Protein AF-A0A1X1CR30-F1 (afdb_monomer)

Foldseek 3Di:
DFLVVVVVVLLLQQDPPPPDPPQQQQLAWFQAPVRDIAGRPRQCDPPFQKGHFGQKTKGFHAPPVCLLQTGKMKIWGFPRTKIWGWDPPVVPQAIEIAIDGARFKIKIWGFDSVDSTSYGDPVCRLAHAQQAKMKMKGRLQLLQQVCCCPVQVARGQRGWGACDDPNVLQADVSVRHRIYGLVRSQSRCSRRVPHPAHSSQVSQQVSLVVLVHGRGDDQVVSQVSCPPVRIHIDMDRGCNPDPPGDYPDPDPDPDDDDDDDDD

Solvent-accessible surface area (backbone atoms only — not comparable to full-atom values): 13609 Å² total; per-residue (Å²): 118,25,56,47,58,54,50,51,54,37,48,71,30,24,45,51,87,86,55,65,86,86,51,45,54,43,68,6,21,32,30,26,71,87,68,51,77,30,49,19,62,64,31,37,40,87,97,56,64,25,51,58,42,18,29,33,42,20,37,39,19,49,21,88,90,45,50,80,56,16,13,12,26,42,35,39,32,15,92,87,23,28,42,49,39,54,40,58,88,81,74,76,87,35,26,37,33,43,39,45,72,45,51,37,28,44,34,40,29,32,31,28,75,87,50,63,53,52,24,49,49,87,94,38,46,73,31,28,23,30,82,35,47,26,41,41,31,40,32,36,38,59,36,37,22,50,38,25,36,73,78,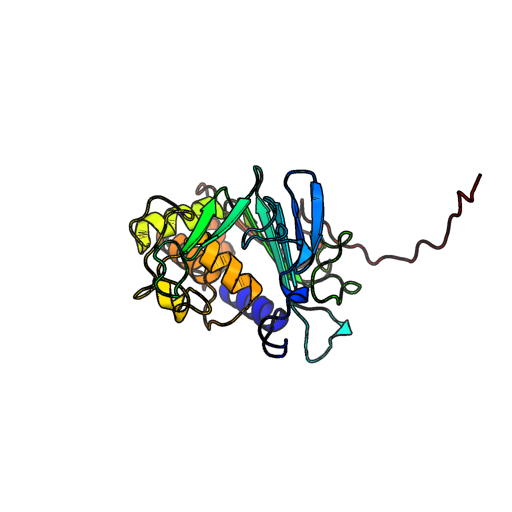67,72,32,87,26,24,44,36,78,37,66,51,43,76,73,55,32,67,32,26,55,72,33,90,51,33,55,28,33,7,58,53,43,25,29,54,50,20,75,58,58,65,72,56,99,54,50,32,54,54,54,32,53,26,56,39,28,46,78,45,79,36,43,40,75,39,42,58,72,54,43,52,60,44,31,61,91,66,69,38,45,77,47,79,31,79,26,30,66,74,41,84,98,49,54,48,54,66,84,77,70,81,83,75,82,83,89,87,83,81,88,133

Sequence (263 aa):
MSLQTDVTTWRNNFDQTNINTNNPAYLGSIKDTSGVYHTGAASYQAGTNSPYPFTIYAGQGVNHTTPAAGGGKYVLTSTNGFNWTTTDSNGNGKYEFNTSGALNTLTLGTTPATDHGAAPASSTLTSFLSSAPLIKVTGFNVAVDYVAQHEFGVANGNSAIAVTGTFASLLSNAALFDSSSLNAAIIYDLTFDSTSTQAFEYVLDKYLESKGSDITDTYAHIQTALAGSGVSINYYAQASSASGVTTAAVAQAETSHELLHAA

Structure (mmCIF, N/CA/C/O backbone):
data_AF-A0A1X1CR30-F1
#
_entry.id   AF-A0A1X1CR30-F1
#
loop_
_atom_site.group_PDB
_atom_site.id
_atom_site.type_symbol
_atom_site.label_atom_id
_atom_site.label_alt_id
_atom_site.label_comp_id
_atom_site.label_asym_id
_atom_site.label_entity_id
_atom_site.label_seq_id
_atom_site.pdbx_PDB_ins_code
_atom_site.Cartn_x
_atom_site.Cartn_y
_atom_site.Cartn_z
_atom_site.occupancy
_atom_site.B_iso_or_equiv
_atom_site.auth_seq_id
_atom_site.auth_comp_id
_atom_site.auth_asym_id
_atom_site.auth_atom_id
_atom_site.pdbx_PDB_model_num
ATOM 1 N N . MET A 1 1 ? 0.404 14.409 18.376 1.00 81.56 1 MET A N 1
ATOM 2 C CA . MET A 1 1 ? 0.812 13.897 17.054 1.00 81.56 1 MET A CA 1
ATOM 3 C C . MET A 1 1 ? -0.233 12.884 16.634 1.00 81.56 1 MET A C 1
ATOM 5 O O . MET A 1 1 ? -0.626 12.080 17.480 1.00 81.56 1 MET A O 1
ATOM 9 N N . SER A 1 2 ? -0.735 13.013 15.410 1.00 92.75 2 SER A N 1
ATOM 10 C CA . SER A 1 2 ? -1.771 12.155 14.831 1.00 92.75 2 SER A CA 1
ATOM 11 C C . SER A 1 2 ? -1.201 11.345 13.677 1.00 92.75 2 SER A C 1
ATOM 13 O O . SER A 1 2 ? -0.192 11.743 13.088 1.00 92.75 2 SER A O 1
ATOM 15 N N . LEU A 1 3 ? -1.879 10.255 13.322 1.00 93.31 3 LEU A N 1
ATOM 16 C CA . LEU A 1 3 ? -1.511 9.442 12.166 1.00 93.31 3 LEU A CA 1
ATOM 17 C C . LEU A 1 3 ? -1.488 10.278 10.876 1.00 93.31 3 LEU A C 1
ATOM 19 O O . LEU A 1 3 ? -0.536 10.189 10.105 1.00 93.31 3 LEU A O 1
ATOM 23 N N . GLN A 1 4 ? -2.471 11.160 10.683 1.00 94.62 4 GLN A N 1
ATOM 24 C CA . GLN A 1 4 ? -2.546 12.059 9.528 1.00 94.62 4 GLN A CA 1
ATOM 25 C C . GLN A 1 4 ? -1.311 12.962 9.392 1.00 94.62 4 GLN A C 1
ATOM 27 O O . GLN A 1 4 ? -0.821 13.183 8.282 1.00 94.62 4 GLN A O 1
ATOM 32 N N . THR A 1 5 ? -0.794 13.485 10.511 1.00 92.50 5 THR A N 1
ATOM 33 C CA . THR A 1 5 ? 0.383 14.371 10.499 1.00 92.50 5 THR A CA 1
ATOM 34 C C . THR A 1 5 ? 1.629 13.616 10.035 1.00 92.50 5 THR A C 1
ATOM 36 O O . THR A 1 5 ? 2.400 14.123 9.215 1.00 92.50 5 THR A O 1
ATOM 39 N N . ASP A 1 6 ? 1.815 12.390 10.525 1.00 92.56 6 ASP A N 1
ATOM 40 C CA . ASP A 1 6 ? 2.987 11.583 10.184 1.00 92.56 6 ASP A CA 1
ATOM 41 C C . ASP A 1 6 ? 2.904 11.031 8.762 1.00 92.56 6 ASP A C 1
ATOM 43 O O . ASP A 1 6 ? 3.904 11.040 8.046 1.00 92.56 6 ASP A O 1
ATOM 47 N N . VAL A 1 7 ? 1.711 10.633 8.311 1.00 92.44 7 VAL A N 1
ATOM 48 C CA . VAL A 1 7 ? 1.486 10.237 6.916 1.00 92.44 7 VAL A CA 1
ATOM 49 C C . VAL A 1 7 ? 1.721 11.410 5.966 1.00 92.44 7 VAL A C 1
ATOM 51 O O . VAL A 1 7 ? 2.413 11.248 4.966 1.00 92.44 7 VAL A O 1
ATOM 54 N N . THR A 1 8 ? 1.237 12.609 6.298 1.00 90.69 8 THR A N 1
ATOM 55 C CA . THR A 1 8 ? 1.502 13.812 5.491 1.00 90.69 8 THR A CA 1
ATOM 56 C C . THR A 1 8 ? 3.000 14.105 5.411 1.00 90.69 8 THR A C 1
ATOM 58 O O . THR A 1 8 ? 3.519 14.410 4.339 1.00 90.69 8 THR A O 1
ATOM 61 N N . THR A 1 9 ? 3.717 13.968 6.529 1.00 89.31 9 THR A N 1
ATOM 62 C CA . THR A 1 9 ? 5.177 14.133 6.560 1.00 89.31 9 THR A CA 1
ATOM 63 C C . THR A 1 9 ? 5.877 13.086 5.694 1.00 89.31 9 THR A C 1
ATOM 65 O O . THR A 1 9 ? 6.791 13.418 4.941 1.00 89.31 9 THR A O 1
ATOM 68 N N . TRP A 1 10 ? 5.447 11.826 5.774 1.00 91.12 10 TRP A N 1
ATOM 69 C CA . TRP A 1 10 ? 5.965 10.747 4.939 1.00 91.12 10 TRP A CA 1
ATOM 70 C C . TRP A 1 10 ? 5.718 11.006 3.446 1.00 91.12 10 TRP A C 1
ATOM 72 O O . TRP A 1 10 ? 6.668 10.937 2.668 1.00 91.12 10 TRP A O 1
ATOM 82 N N . ARG A 1 11 ? 4.490 11.374 3.061 1.00 88.06 11 ARG A N 1
ATOM 83 C CA . ARG A 1 11 ? 4.095 11.658 1.673 1.00 88.06 11 ARG A CA 1
ATOM 84 C C . ARG A 1 11 ? 4.931 12.785 1.075 1.00 88.06 11 ARG A C 1
ATOM 86 O O . ARG A 1 11 ? 5.520 12.616 0.016 1.00 88.06 11 ARG A O 1
ATOM 93 N N . ASN A 1 12 ? 5.108 13.881 1.814 1.00 85.19 12 ASN A N 1
ATOM 94 C CA . ASN A 1 12 ? 5.956 14.998 1.382 1.00 85.19 12 ASN A CA 1
ATOM 95 C C . ASN A 1 12 ? 7.422 14.589 1.143 1.00 85.19 12 ASN A C 1
ATOM 97 O O . ASN A 1 12 ? 8.110 15.221 0.350 1.00 85.19 12 ASN A O 1
ATOM 101 N N . ASN A 1 13 ? 7.914 13.552 1.829 1.00 85.31 13 ASN A N 1
ATOM 102 C CA . ASN A 1 13 ? 9.250 13.006 1.586 1.00 85.31 13 ASN A CA 1
ATOM 103 C C . ASN A 1 13 ? 9.272 11.975 0.445 1.00 85.31 13 ASN A C 1
ATOM 105 O O . ASN A 1 13 ? 10.345 11.704 -0.095 1.00 85.31 13 ASN A O 1
ATOM 109 N N . PHE A 1 14 ? 8.141 11.335 0.140 1.00 86.00 14 PHE A N 1
ATOM 110 C CA . PHE A 1 14 ? 8.007 10.349 -0.932 1.00 86.00 14 PHE A CA 1
ATOM 111 C C . PHE A 1 14 ? 7.871 10.993 -2.322 1.00 86.00 14 PHE A C 1
ATOM 113 O O . PHE A 1 14 ? 8.281 10.366 -3.291 1.00 86.00 14 PHE A O 1
ATOM 120 N N . ASP A 1 15 ? 7.333 12.214 -2.390 1.00 76.38 15 ASP A N 1
ATOM 121 C CA . ASP A 1 15 ? 7.124 13.057 -3.579 1.00 76.38 15 ASP A CA 1
ATOM 122 C C . ASP A 1 15 ? 7.804 12.571 -4.878 1.00 76.38 15 ASP A C 1
ATOM 124 O O . ASP A 1 15 ? 9.032 12.543 -4.999 1.00 76.38 15 ASP A O 1
ATOM 128 N N . GLN A 1 16 ? 6.972 12.217 -5.862 1.00 71.75 16 GLN A N 1
ATOM 129 C CA . GLN A 1 16 ? 7.388 11.749 -7.185 1.00 71.75 16 GLN A CA 1
ATOM 130 C C . GLN A 1 16 ? 7.123 12.752 -8.321 1.00 71.75 16 GLN A C 1
ATOM 132 O O . GLN A 1 16 ? 7.302 12.424 -9.496 1.00 71.75 16 GLN A O 1
ATOM 137 N N . THR A 1 17 ? 6.729 13.988 -8.005 1.00 68.56 17 THR A N 1
ATOM 138 C CA . THR A 1 17 ? 6.240 14.982 -8.980 1.00 68.56 17 THR A CA 1
ATOM 139 C C . THR A 1 17 ? 7.237 15.365 -10.078 1.00 68.56 17 THR A C 1
ATOM 141 O O . THR A 1 17 ? 6.812 15.793 -11.151 1.00 68.56 17 THR A O 1
ATOM 144 N N . ASN A 1 18 ? 8.548 15.187 -9.867 1.00 62.97 18 ASN A N 1
ATOM 145 C CA . ASN A 1 18 ? 9.582 15.491 -10.869 1.00 62.97 18 ASN A CA 1
ATOM 146 C C . ASN A 1 18 ? 10.193 14.246 -11.533 1.00 62.97 18 ASN A C 1
ATOM 148 O O . ASN A 1 18 ? 11.218 14.341 -12.217 1.00 62.97 18 ASN A O 1
ATOM 152 N N . ILE A 1 19 ? 9.592 13.072 -11.348 1.00 67.62 19 ILE A N 1
ATOM 153 C CA . ILE A 1 19 ? 9.963 11.870 -12.093 1.00 67.62 19 ILE A CA 1
ATOM 154 C C . ILE A 1 19 ? 9.244 11.917 -13.443 1.00 67.62 19 ILE A C 1
ATOM 156 O O . ILE A 1 19 ? 8.036 12.133 -13.509 1.00 67.62 19 ILE A O 1
ATOM 160 N N . ASN A 1 20 ? 9.991 11.730 -14.540 1.00 62.34 20 ASN A N 1
ATOM 161 C CA . ASN A 1 20 ? 9.393 11.663 -15.875 1.00 62.34 20 ASN A CA 1
ATOM 162 C C . ASN A 1 20 ? 8.243 10.644 -15.878 1.00 62.34 20 ASN A C 1
ATOM 164 O O . ASN A 1 20 ? 8.401 9.526 -15.378 1.00 62.34 20 ASN A O 1
ATOM 168 N N . THR A 1 21 ? 7.104 11.039 -16.443 1.00 56.59 21 THR A N 1
ATOM 169 C CA . THR A 1 21 ? 5.865 10.269 -16.406 1.00 56.59 21 THR A CA 1
ATOM 170 C C . THR A 1 21 ? 6.126 8.857 -16.933 1.00 56.59 21 THR A C 1
ATOM 172 O O . THR A 1 21 ? 6.636 8.684 -18.040 1.00 56.59 21 THR A O 1
ATOM 175 N N . ASN A 1 22 ? 5.781 7.843 -16.135 1.00 62.09 22 ASN A N 1
ATOM 176 C CA . ASN A 1 22 ? 5.942 6.420 -16.459 1.00 62.09 22 ASN A CA 1
ATOM 177 C C . ASN A 1 22 ? 7.391 5.904 -16.543 1.00 62.09 22 ASN A C 1
ATOM 179 O O . ASN A 1 22 ? 7.648 4.952 -17.280 1.00 62.09 22 ASN A O 1
ATOM 183 N N . ASN A 1 23 ? 8.352 6.478 -15.808 1.00 76.44 23 ASN A N 1
ATOM 184 C CA . ASN A 1 23 ? 9.693 5.892 -15.750 1.00 76.44 23 ASN A CA 1
ATOM 185 C C . ASN A 1 23 ? 9.666 4.531 -15.016 1.00 76.44 23 ASN A C 1
ATOM 187 O O . ASN A 1 23 ? 9.478 4.494 -13.797 1.00 76.44 23 ASN A O 1
ATOM 191 N N . PRO A 1 24 ? 9.922 3.406 -15.713 1.00 79.44 24 PRO A N 1
ATOM 192 C CA . PRO A 1 24 ? 9.796 2.081 -15.120 1.00 79.44 24 PRO A CA 1
ATOM 193 C C . PRO A 1 24 ? 10.817 1.798 -14.012 1.00 79.44 24 PRO A C 1
ATOM 195 O O . PRO A 1 24 ? 10.637 0.846 -13.259 1.00 79.44 24 PRO A O 1
ATOM 198 N N . ALA A 1 25 ? 11.885 2.594 -13.887 1.00 84.19 25 ALA A N 1
ATOM 199 C CA . ALA A 1 25 ? 12.849 2.462 -12.796 1.00 84.19 25 ALA A CA 1
ATOM 200 C C . ALA A 1 25 ? 12.240 2.769 -11.413 1.00 84.19 25 ALA A C 1
ATOM 202 O O . ALA A 1 25 ? 12.777 2.310 -10.411 1.00 84.19 25 ALA A O 1
ATOM 203 N N . TYR A 1 26 ? 11.124 3.505 -11.369 1.00 84.38 26 TYR A N 1
ATOM 204 C CA . TYR A 1 26 ? 10.446 3.941 -10.141 1.00 84.38 26 TYR A CA 1
ATOM 205 C C . TYR A 1 26 ? 9.250 3.064 -9.755 1.00 84.38 26 TYR A C 1
ATOM 207 O O . TYR A 1 26 ? 8.578 3.326 -8.765 1.00 84.38 26 TYR A O 1
ATOM 215 N N . LEU A 1 27 ? 9.021 1.957 -10.472 1.00 83.81 27 LEU A N 1
ATOM 216 C CA . LEU A 1 27 ? 7.993 0.967 -10.123 1.00 83.81 27 LEU A CA 1
ATOM 217 C C . LEU A 1 27 ? 8.281 0.230 -8.805 1.00 83.81 27 LEU A C 1
ATOM 219 O O . LEU A 1 27 ? 7.517 -0.653 -8.435 1.00 83.81 27 LEU A O 1
ATOM 223 N N . GLY A 1 28 ? 9.375 0.541 -8.108 1.00 91.31 28 GLY A N 1
ATOM 224 C CA . GLY A 1 28 ? 9.787 -0.132 -6.883 1.00 91.31 28 GLY A CA 1
ATOM 225 C C . GLY A 1 28 ? 10.475 -1.476 -7.129 1.00 91.31 28 GLY A C 1
ATOM 226 O O . GLY A 1 28 ? 10.889 -1.812 -8.242 1.00 91.31 28 GLY A O 1
ATOM 227 N N . SER A 1 29 ? 10.615 -2.244 -6.056 1.00 95.62 29 SER A N 1
ATOM 228 C CA . SER A 1 29 ? 11.298 -3.533 -6.026 1.00 95.62 29 SER A CA 1
ATOM 229 C C . SER A 1 29 ? 10.452 -4.571 -5.305 1.00 95.62 29 SER A C 1
ATOM 231 O O . SER A 1 29 ? 9.841 -4.278 -4.274 1.00 95.62 29 SER A O 1
ATOM 233 N N . ILE A 1 30 ? 10.451 -5.800 -5.813 1.00 95.94 30 ILE A N 1
ATOM 234 C CA . ILE A 1 30 ? 9.762 -6.933 -5.195 1.00 95.94 30 ILE A CA 1
ATOM 235 C C . ILE A 1 30 ? 10.750 -8.014 -4.764 1.00 95.94 30 ILE A C 1
ATOM 237 O O . ILE A 1 30 ? 11.784 -8.234 -5.395 1.00 95.94 30 ILE A O 1
ATOM 241 N N . LYS A 1 31 ? 10.388 -8.736 -3.704 1.00 97.38 31 LYS A N 1
ATOM 242 C CA . LYS A 1 31 ? 10.878 -10.093 -3.462 1.00 97.38 31 LYS A CA 1
ATOM 243 C C . LYS A 1 31 ? 9.747 -11.050 -3.794 1.00 97.38 31 LYS A C 1
ATOM 245 O O . LYS A 1 31 ? 8.711 -11.038 -3.119 1.00 97.38 31 LYS A O 1
ATOM 250 N N . ASP A 1 32 ? 9.933 -11.838 -4.842 1.00 96.75 32 ASP A N 1
ATOM 251 C CA . ASP A 1 32 ? 8.900 -12.746 -5.317 1.00 96.75 32 ASP A CA 1
ATOM 252 C C . ASP A 1 32 ? 8.644 -13.903 -4.327 1.00 96.75 32 ASP A C 1
ATOM 254 O O . ASP A 1 32 ? 9.339 -14.068 -3.317 1.00 96.75 32 ASP A O 1
ATOM 258 N N . THR A 1 33 ? 7.615 -14.709 -4.583 1.00 94.12 33 THR A N 1
ATOM 259 C CA . THR A 1 33 ? 7.272 -15.878 -3.752 1.00 94.12 33 THR A CA 1
ATOM 260 C C . THR A 1 33 ? 8.333 -16.980 -3.763 1.00 94.12 33 THR A C 1
ATOM 262 O O . THR A 1 33 ? 8.324 -17.836 -2.882 1.00 94.12 33 THR A O 1
ATOM 265 N N . SER A 1 34 ? 9.258 -16.961 -4.724 1.00 94.19 34 SER A N 1
ATOM 266 C CA . SER A 1 34 ? 10.420 -17.855 -4.795 1.00 94.19 34 SER A CA 1
ATOM 267 C C . SER A 1 34 ? 11.659 -17.269 -4.106 1.00 94.19 34 SER A C 1
ATOM 269 O O . SER A 1 34 ? 12.691 -17.933 -4.020 1.00 94.19 34 SER A O 1
ATOM 271 N N . GLY A 1 35 ? 11.563 -16.048 -3.574 1.00 92.88 35 GLY A N 1
ATOM 272 C CA . GLY A 1 35 ? 12.639 -15.349 -2.885 1.00 92.88 35 GLY A CA 1
ATOM 273 C C . GLY A 1 35 ? 13.585 -14.574 -3.802 1.00 92.88 35 GLY A C 1
ATOM 274 O O . GLY A 1 35 ? 14.574 -14.036 -3.297 1.00 92.88 35 GLY A O 1
ATOM 275 N N . VAL A 1 36 ? 13.295 -14.490 -5.103 1.00 96.50 36 VAL A N 1
ATOM 276 C CA . VAL A 1 36 ? 14.093 -13.745 -6.082 1.00 96.50 36 VAL A CA 1
ATOM 277 C C . VAL A 1 36 ? 13.750 -12.260 -5.999 1.00 96.50 36 VAL A C 1
ATOM 279 O O . VAL A 1 36 ? 12.593 -11.868 -5.853 1.00 96.50 36 VAL A O 1
ATOM 282 N N . TYR A 1 37 ? 14.784 -11.428 -6.058 1.00 97.19 37 TYR A N 1
ATOM 283 C CA . TYR A 1 37 ? 14.652 -9.978 -6.073 1.00 97.19 37 TYR A CA 1
ATOM 284 C C . TYR A 1 37 ? 14.490 -9.469 -7.508 1.00 97.19 37 TYR A C 1
ATOM 286 O O . TYR A 1 37 ? 15.290 -9.814 -8.380 1.00 97.19 37 TYR A O 1
ATOM 294 N N . HIS A 1 38 ? 13.511 -8.590 -7.719 1.00 95.62 38 HIS A N 1
ATOM 295 C CA . HIS A 1 38 ? 13.287 -7.881 -8.978 1.00 95.62 38 HIS A CA 1
ATOM 296 C C . HIS A 1 38 ? 13.117 -6.385 -8.710 1.00 95.62 38 HIS A C 1
ATOM 298 O O . HIS A 1 38 ? 12.677 -5.988 -7.631 1.00 95.62 38 HIS A O 1
ATOM 304 N N . THR A 1 39 ? 13.471 -5.544 -9.679 1.00 94.06 39 THR A N 1
ATOM 305 C CA . THR A 1 39 ? 13.420 -4.086 -9.524 1.00 94.06 39 THR A CA 1
ATOM 306 C C . THR A 1 39 ? 13.007 -3.389 -10.812 1.00 94.06 39 THR A C 1
ATOM 308 O O . THR A 1 39 ? 13.346 -3.835 -11.913 1.00 94.06 39 THR A O 1
ATOM 311 N N . GLY A 1 40 ? 12.258 -2.298 -10.679 1.00 88.44 40 GLY A N 1
ATOM 312 C CA . GLY A 1 40 ? 11.724 -1.529 -11.795 1.00 88.44 40 GLY A CA 1
ATOM 313 C C . GLY A 1 40 ? 10.903 -2.391 -12.760 1.00 88.44 40 GLY A C 1
ATOM 314 O O . GLY A 1 40 ? 10.109 -3.233 -12.339 1.00 88.44 40 GLY A O 1
ATOM 315 N N . ALA A 1 41 ? 11.134 -2.228 -14.067 1.00 87.44 41 ALA A N 1
ATOM 316 C CA . ALA A 1 41 ? 10.482 -3.035 -15.108 1.00 87.44 41 ALA A CA 1
ATOM 317 C C . ALA A 1 41 ? 10.687 -4.548 -14.940 1.00 87.44 41 ALA A C 1
ATOM 319 O O . ALA A 1 41 ? 9.818 -5.316 -15.341 1.00 87.44 41 ALA A O 1
ATOM 320 N N . ALA A 1 42 ? 11.804 -4.991 -14.349 1.00 89.88 42 ALA A N 1
ATOM 321 C CA . ALA A 1 42 ? 12.076 -6.419 -14.177 1.00 89.88 42 ALA A CA 1
ATOM 322 C C . ALA A 1 42 ? 11.125 -7.086 -13.171 1.00 89.88 42 ALA A C 1
ATOM 324 O O . ALA A 1 42 ? 11.016 -8.307 -13.157 1.00 89.88 42 ALA A O 1
ATOM 325 N N . SER A 1 43 ? 10.403 -6.299 -12.365 1.00 88.88 43 SER A N 1
ATOM 326 C CA . SER A 1 43 ? 9.335 -6.801 -11.497 1.00 88.88 43 SER A CA 1
ATOM 327 C C . SER A 1 43 ? 8.158 -7.386 -12.285 1.00 88.88 43 SER A C 1
ATOM 329 O O . SER A 1 43 ? 7.390 -8.155 -11.713 1.00 88.88 43 SER A O 1
ATOM 331 N N . TYR A 1 44 ? 8.021 -7.050 -13.574 1.00 89.00 44 TYR A N 1
ATOM 332 C CA . TYR A 1 44 ? 6.986 -7.553 -14.478 1.00 89.00 44 TYR A CA 1
ATOM 333 C C . TYR A 1 44 ? 7.453 -8.773 -15.272 1.00 89.00 44 TYR A C 1
ATOM 335 O O . TYR A 1 44 ? 8.590 -8.843 -15.743 1.00 89.00 44 TYR A O 1
ATOM 343 N N . GLN A 1 45 ? 6.554 -9.742 -15.446 1.00 87.12 45 GLN A N 1
ATOM 344 C CA . GLN A 1 45 ? 6.824 -10.922 -16.258 1.00 87.12 45 GLN A CA 1
ATOM 345 C C . GLN A 1 45 ? 6.851 -10.525 -17.735 1.00 87.12 45 GLN A C 1
ATOM 347 O O . GLN A 1 45 ? 5.945 -9.847 -18.229 1.00 87.12 45 GLN A O 1
ATOM 352 N N . ALA A 1 46 ? 7.889 -10.965 -18.447 1.00 84.38 46 ALA A N 1
ATOM 353 C CA . ALA A 1 46 ? 8.109 -10.598 -19.840 1.00 84.38 46 ALA A CA 1
ATOM 354 C C . ALA A 1 46 ? 6.888 -10.924 -20.719 1.00 84.38 46 ALA A C 1
ATOM 356 O O . ALA A 1 46 ? 6.379 -12.043 -20.705 1.00 84.38 46 ALA A O 1
ATOM 357 N N . GLY A 1 47 ? 6.442 -9.940 -21.506 1.00 77.81 47 GLY A N 1
ATOM 358 C CA . GLY A 1 47 ? 5.288 -10.082 -22.401 1.00 77.81 47 GLY A CA 1
ATOM 359 C C . GLY A 1 47 ? 3.923 -10.007 -21.710 1.00 77.81 47 GLY A C 1
ATOM 360 O O . GLY A 1 47 ? 2.916 -10.293 -22.351 1.00 77.81 47 GLY A O 1
ATOM 361 N N . THR A 1 48 ? 3.873 -9.625 -20.431 1.00 81.81 48 THR A N 1
ATOM 362 C CA . THR A 1 48 ? 2.629 -9.488 -19.662 1.00 81.81 48 THR A CA 1
ATOM 363 C C . THR A 1 48 ? 2.547 -8.128 -18.964 1.00 81.81 48 THR A C 1
ATOM 365 O O . THR A 1 48 ? 3.552 -7.435 -18.814 1.00 81.81 48 THR A O 1
ATOM 368 N N . ASN A 1 49 ? 1.355 -7.794 -18.465 1.00 76.69 49 ASN A N 1
ATOM 369 C CA . ASN A 1 49 ? 1.119 -6.663 -17.561 1.00 76.69 49 ASN A CA 1
ATOM 370 C C . ASN A 1 49 ? 0.972 -7.123 -16.097 1.00 76.69 49 ASN A C 1
ATOM 372 O O . ASN A 1 49 ? 0.269 -6.492 -15.305 1.00 76.69 49 ASN A O 1
ATOM 376 N N . SER A 1 50 ? 1.601 -8.246 -15.746 1.00 82.12 50 SER A N 1
ATOM 377 C CA . SER A 1 50 ? 1.536 -8.839 -14.411 1.00 82.12 50 SER A CA 1
ATOM 378 C C . SER A 1 50 ? 2.928 -8.852 -13.776 1.00 82.12 50 SER A C 1
ATOM 380 O O . SER A 1 50 ? 3.889 -9.281 -14.424 1.00 82.12 50 SER A O 1
ATOM 382 N N . PRO A 1 51 ? 3.078 -8.412 -12.517 1.00 87.50 51 PRO A N 1
ATOM 383 C CA . PRO A 1 51 ? 4.304 -8.623 -11.775 1.00 87.50 51 PRO A CA 1
ATOM 384 C C . PRO A 1 51 ? 4.526 -10.109 -11.482 1.00 87.50 51 PRO A C 1
ATOM 386 O O . PRO A 1 51 ? 3.622 -10.943 -11.590 1.00 87.50 51 PRO A O 1
ATOM 389 N N . TYR A 1 52 ? 5.736 -10.462 -11.058 1.00 92.69 52 TYR A N 1
ATOM 390 C CA . TYR A 1 52 ? 5.909 -11.710 -10.322 1.00 92.69 52 TYR A CA 1
ATOM 391 C C . TYR A 1 52 ? 5.109 -11.642 -9.008 1.00 92.69 52 TYR A C 1
ATOM 393 O O . TYR A 1 52 ? 5.159 -10.613 -8.326 1.00 92.69 52 TYR A O 1
ATOM 401 N N . PRO A 1 53 ? 4.393 -12.716 -8.615 1.00 96.12 53 PRO A N 1
ATOM 402 C CA . PRO A 1 53 ? 3.775 -12.790 -7.297 1.00 96.12 53 PRO A CA 1
ATOM 403 C C . PRO A 1 53 ? 4.817 -12.538 -6.210 1.00 96.12 53 PRO A C 1
ATOM 405 O O . PRO A 1 53 ? 5.904 -13.113 -6.256 1.00 96.12 53 PRO A O 1
ATOM 408 N N . PHE A 1 54 ? 4.504 -11.706 -5.222 1.00 95.88 54 PHE A N 1
ATOM 409 C CA . PHE A 1 54 ? 5.494 -11.211 -4.269 1.00 95.88 54 PHE A CA 1
ATOM 410 C C . PHE A 1 54 ? 5.100 -11.397 -2.814 1.00 95.88 54 PHE A C 1
ATOM 412 O O . PHE A 1 54 ? 3.935 -11.319 -2.436 1.00 95.88 54 PHE A O 1
ATOM 419 N N . THR A 1 55 ? 6.115 -11.603 -1.980 1.00 96.44 55 THR A N 1
ATOM 420 C CA . THR A 1 55 ? 5.990 -11.570 -0.517 1.00 96.44 55 THR A CA 1
ATOM 421 C C . THR A 1 55 ? 6.347 -10.200 0.044 1.00 96.44 55 THR A C 1
ATOM 423 O O . THR A 1 55 ? 5.861 -9.826 1.109 1.00 96.44 55 THR A O 1
ATOM 426 N N . ILE A 1 56 ? 7.162 -9.424 -0.676 1.00 97.06 56 ILE A N 1
ATOM 427 C CA . ILE A 1 56 ? 7.527 -8.050 -0.325 1.00 97.06 56 ILE A CA 1
ATOM 428 C C . ILE A 1 56 ? 7.426 -7.189 -1.577 1.00 97.06 56 ILE A C 1
ATOM 430 O O . ILE A 1 56 ? 7.971 -7.567 -2.611 1.00 97.06 56 ILE A O 1
ATOM 434 N N . TYR A 1 57 ? 6.796 -6.025 -1.456 1.00 97.00 57 TYR A N 1
ATOM 435 C CA . TYR A 1 57 ? 6.860 -4.960 -2.448 1.00 97.00 57 TYR A CA 1
ATOM 436 C C . TYR A 1 57 ? 7.230 -3.652 -1.759 1.00 97.00 57 TYR A C 1
ATOM 438 O O . TYR A 1 57 ? 6.611 -3.279 -0.765 1.00 97.00 57 TYR A O 1
ATOM 446 N N . ALA A 1 58 ? 8.263 -2.977 -2.245 1.00 95.88 58 ALA A N 1
ATOM 447 C CA . ALA A 1 58 ? 8.750 -1.746 -1.651 1.00 95.88 58 ALA A CA 1
ATOM 448 C C . ALA A 1 58 ? 9.012 -0.696 -2.725 1.00 95.88 58 ALA A C 1
ATOM 450 O O . ALA A 1 58 ? 9.611 -0.988 -3.759 1.00 95.88 58 ALA A O 1
ATOM 451 N N . GLY A 1 59 ? 8.623 0.537 -2.438 1.00 93.06 59 GLY A N 1
ATOM 452 C CA . GLY A 1 59 ? 8.941 1.701 -3.250 1.00 93.06 59 GLY A CA 1
ATOM 453 C C . GLY A 1 59 ? 9.579 2.779 -2.393 1.00 93.06 59 GLY A C 1
ATOM 454 O O . GLY A 1 59 ? 9.429 2.797 -1.167 1.00 93.06 59 GLY A O 1
ATOM 455 N N . GLN A 1 60 ? 10.311 3.674 -3.042 1.00 90.44 60 GLN A N 1
ATOM 456 C CA . GLN A 1 60 ? 10.904 4.828 -2.388 1.00 90.44 60 GLN A CA 1
ATOM 457 C C . GLN A 1 60 ? 10.833 6.052 -3.288 1.00 90.44 60 GLN A C 1
ATOM 459 O O . GLN A 1 60 ? 10.945 5.946 -4.506 1.00 90.44 60 GLN A O 1
ATOM 464 N N . GLY A 1 61 ? 10.641 7.196 -2.650 1.00 83.69 61 GLY A N 1
ATOM 465 C CA . GLY A 1 61 ? 10.662 8.501 -3.275 1.00 83.69 61 GLY A CA 1
ATOM 466 C C . GLY A 1 61 ? 12.067 9.057 -3.427 1.00 83.69 61 GLY A C 1
ATOM 467 O O . GLY A 1 61 ? 13.040 8.518 -2.888 1.00 83.69 61 GLY A O 1
ATOM 468 N N . VAL A 1 62 ? 12.157 10.204 -4.094 1.00 73.69 62 VAL A N 1
ATOM 469 C CA . VAL A 1 62 ? 13.394 10.982 -4.189 1.00 73.69 62 VAL A CA 1
ATOM 470 C C . VAL A 1 62 ? 13.145 12.346 -3.574 1.00 73.69 62 VAL A C 1
ATOM 472 O O . VAL A 1 62 ? 12.312 13.104 -4.052 1.00 73.69 62 VAL A O 1
ATOM 475 N N . ASN A 1 63 ? 13.915 12.713 -2.550 1.00 69.38 63 ASN A N 1
ATOM 476 C CA . ASN A 1 63 ? 13.904 14.093 -2.088 1.00 69.38 63 ASN A CA 1
ATOM 477 C C . ASN A 1 63 ? 14.519 14.988 -3.172 1.00 69.38 63 ASN A C 1
ATOM 479 O O . ASN A 1 63 ? 15.736 15.043 -3.340 1.00 69.38 63 ASN A O 1
ATOM 483 N N . HIS A 1 64 ? 13.676 15.709 -3.906 1.00 63.66 64 HIS A N 1
ATOM 484 C CA . HIS A 1 64 ? 14.107 16.566 -5.009 1.00 63.66 64 HIS A CA 1
ATOM 485 C C . HIS A 1 64 ? 14.930 17.789 -4.564 1.00 63.66 64 HIS A C 1
ATOM 487 O O . HIS A 1 64 ? 15.627 18.383 -5.384 1.00 63.66 64 HIS A O 1
ATOM 493 N N . THR A 1 65 ? 14.900 18.145 -3.275 1.00 66.44 65 THR A N 1
ATOM 494 C CA . THR A 1 65 ? 15.726 19.226 -2.705 1.00 66.44 65 THR A CA 1
ATOM 495 C C . THR A 1 65 ? 17.114 18.719 -2.312 1.00 66.44 65 THR A C 1
ATOM 497 O O . THR A 1 65 ? 18.114 19.402 -2.525 1.00 66.44 65 THR A O 1
ATOM 500 N N . THR A 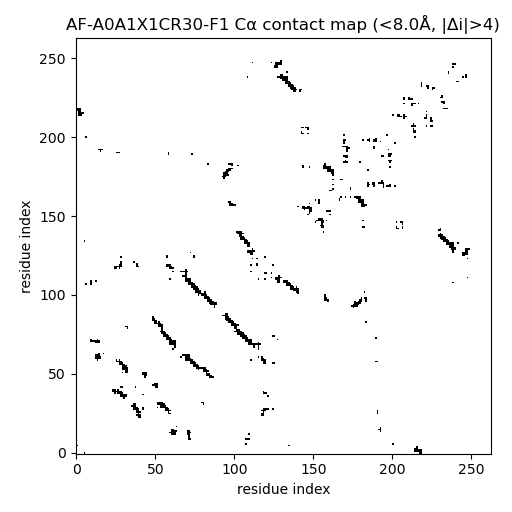1 66 ? 17.184 17.493 -1.787 1.00 67.38 66 THR A N 1
ATOM 501 C CA . THR A 1 66 ? 18.427 16.847 -1.359 1.00 67.38 66 THR A CA 1
ATOM 502 C C . THR A 1 66 ? 18.431 15.382 -1.807 1.00 67.38 66 THR A C 1
ATOM 504 O O . THR A 1 66 ? 18.210 14.499 -0.980 1.00 67.38 66 THR A O 1
ATOM 507 N N . PRO A 1 67 ? 18.708 15.074 -3.090 1.00 67.19 67 PRO A N 1
ATOM 508 C CA . PRO A 1 67 ? 18.610 13.700 -3.605 1.00 67.19 67 PRO A CA 1
ATOM 509 C C . PRO A 1 67 ? 19.470 12.686 -2.835 1.00 67.19 67 PRO A C 1
ATOM 511 O O . PRO A 1 67 ? 19.075 11.539 -2.645 1.00 67.19 67 PRO A O 1
ATOM 514 N N . ALA A 1 68 ? 20.612 13.137 -2.305 1.00 64.75 68 ALA A N 1
ATOM 515 C CA . ALA A 1 68 ? 21.507 12.352 -1.452 1.00 64.75 68 ALA A CA 1
ATOM 516 C C . ALA A 1 68 ? 20.967 12.077 -0.031 1.00 64.75 68 ALA A C 1
ATOM 518 O O . ALA A 1 68 ? 21.638 11.428 0.761 1.00 64.75 68 ALA A O 1
ATOM 519 N N . ALA A 1 69 ? 19.787 12.580 0.337 1.00 66.19 69 ALA A N 1
ATOM 520 C CA . ALA A 1 69 ? 19.129 12.257 1.604 1.00 66.19 69 ALA A CA 1
ATOM 521 C C . ALA A 1 69 ? 18.148 11.074 1.477 1.00 66.19 69 ALA A C 1
ATOM 523 O O . ALA A 1 69 ? 17.606 10.630 2.488 1.00 66.19 69 ALA A O 1
ATOM 524 N N . GLY A 1 70 ? 17.925 10.558 0.258 1.00 74.50 70 GLY A N 1
ATOM 525 C CA . GLY A 1 70 ? 16.844 9.609 -0.020 1.00 74.50 70 GLY A CA 1
ATOM 526 C C . GLY A 1 70 ? 15.462 10.254 0.144 1.00 74.50 70 GLY A C 1
ATOM 527 O O . GLY A 1 70 ? 15.352 11.467 0.302 1.00 74.50 70 GLY A O 1
ATOM 528 N N . GLY A 1 71 ? 14.401 9.452 0.086 1.00 88.00 71 GLY A N 1
ATOM 529 C CA . GLY A 1 71 ? 13.024 9.919 0.268 1.00 88.00 71 GLY A CA 1
ATOM 530 C C . GLY A 1 71 ? 12.218 9.058 1.234 1.00 88.00 71 GLY A C 1
ATOM 531 O O . GLY A 1 71 ? 12.740 8.153 1.903 1.00 88.00 71 GLY A O 1
ATOM 532 N N . GLY A 1 72 ? 10.919 9.338 1.286 1.00 91.38 72 GLY A N 1
ATOM 533 C CA . GLY A 1 72 ? 9.929 8.471 1.905 1.00 91.38 72 GLY A CA 1
ATOM 534 C C . GLY A 1 72 ? 10.005 7.075 1.295 1.00 91.38 72 GLY A C 1
ATOM 535 O O . GLY A 1 72 ? 10.407 6.894 0.148 1.00 91.38 72 GLY A O 1
ATOM 536 N N . LYS A 1 73 ? 9.661 6.069 2.082 1.00 93.81 73 LYS A N 1
ATOM 537 C CA . LYS A 1 73 ? 9.702 4.664 1.697 1.00 93.81 73 LYS A CA 1
ATOM 538 C C . LYS A 1 73 ? 8.467 3.956 2.199 1.00 93.81 73 LYS A C 1
ATOM 540 O O . LYS A 1 73 ? 8.066 4.189 3.341 1.00 93.81 73 LYS A O 1
ATOM 545 N N . TYR A 1 74 ? 7.923 3.058 1.391 1.00 95.44 74 TYR A N 1
ATOM 546 C CA . TYR A 1 74 ? 6.926 2.100 1.843 1.00 95.44 74 TYR A CA 1
ATOM 547 C C . TYR A 1 74 ? 7.419 0.665 1.652 1.00 95.44 74 TYR A C 1
ATOM 549 O O . TYR A 1 74 ? 8.220 0.371 0.764 1.00 95.44 74 TYR A O 1
ATOM 557 N N . VAL A 1 75 ? 6.917 -0.238 2.490 1.00 97.00 75 VAL A N 1
ATOM 558 C CA . VAL A 1 75 ? 7.076 -1.686 2.349 1.00 97.00 75 VAL A CA 1
ATOM 559 C C . VAL A 1 75 ? 5.729 -2.346 2.617 1.00 97.00 75 VAL A C 1
ATOM 561 O O . VAL A 1 75 ? 5.177 -2.244 3.714 1.00 97.00 75 VAL A O 1
ATOM 564 N N . LEU A 1 76 ? 5.224 -3.048 1.611 1.00 97.19 76 LEU A N 1
ATOM 565 C CA . LEU A 1 76 ? 4.088 -3.950 1.684 1.00 97.19 76 LEU A CA 1
ATOM 566 C C . LEU A 1 76 ? 4.595 -5.379 1.86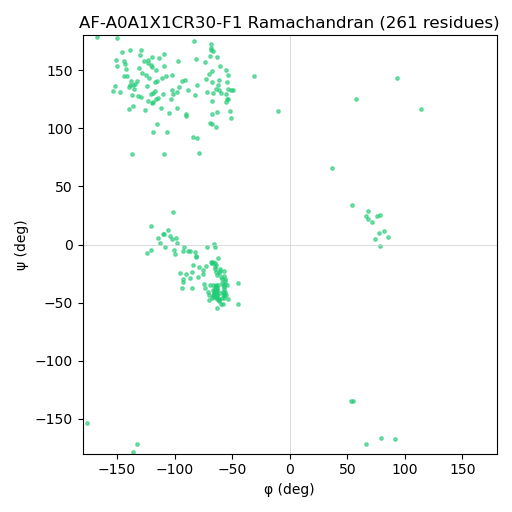8 1.00 97.19 76 LEU A C 1
ATOM 568 O O . LEU A 1 76 ? 5.526 -5.812 1.186 1.00 97.19 76 LEU A O 1
ATOM 572 N N . THR A 1 77 ? 3.981 -6.131 2.777 1.00 96.31 77 THR A N 1
ATOM 573 C CA . THR A 1 77 ? 4.310 -7.548 2.991 1.00 96.31 77 THR A CA 1
ATOM 574 C C . THR A 1 77 ? 3.075 -8.421 2.852 1.00 96.31 77 THR A C 1
ATOM 576 O O . THR A 1 77 ? 2.020 -8.113 3.406 1.00 96.31 77 THR A O 1
ATOM 579 N N . SER A 1 78 ? 3.243 -9.543 2.159 1.00 95.75 78 SER A N 1
ATOM 580 C CA . SER A 1 78 ? 2.264 -10.613 2.037 1.00 95.75 78 SER A CA 1
ATOM 581 C C . SER A 1 78 ? 2.864 -11.936 2.502 1.00 95.75 78 SER A C 1
ATOM 583 O O . SER A 1 78 ? 3.887 -12.378 1.983 1.00 95.75 78 SER A O 1
ATOM 585 N N . THR A 1 79 ? 2.225 -12.587 3.472 1.00 90.00 79 THR A N 1
ATOM 586 C CA . THR A 1 79 ? 2.706 -13.852 4.045 1.00 90.00 79 THR A CA 1
ATOM 587 C C . THR A 1 79 ? 2.652 -15.001 3.039 1.00 90.00 79 THR A C 1
ATOM 589 O O . THR A 1 79 ? 3.576 -15.804 2.992 1.00 90.00 79 THR A O 1
ATOM 592 N N . ASN A 1 80 ? 1.595 -15.064 2.223 1.00 87.38 80 ASN A N 1
ATOM 593 C CA . ASN A 1 80 ? 1.349 -16.168 1.284 1.00 87.38 80 ASN A CA 1
ATOM 594 C C . ASN A 1 80 ? 1.515 -15.760 -0.187 1.00 87.38 80 ASN A C 1
ATOM 596 O O . ASN A 1 80 ? 1.169 -16.529 -1.082 1.00 87.38 80 ASN A O 1
ATOM 600 N N . GLY A 1 81 ? 2.030 -14.557 -0.433 1.00 92.94 81 GLY A N 1
ATOM 601 C CA . GLY A 1 81 ? 2.122 -13.984 -1.765 1.00 92.94 81 GLY A CA 1
ATOM 602 C C . GLY A 1 81 ? 0.923 -13.105 -2.117 1.00 92.94 81 GLY A C 1
ATOM 603 O O . GLY A 1 81 ? -0.227 -13.385 -1.767 1.00 92.94 81 GLY A O 1
ATOM 604 N N . PHE A 1 82 ? 1.220 -12.036 -2.840 1.00 96.12 82 PHE A N 1
ATOM 605 C CA . PHE A 1 82 ? 0.261 -11.140 -3.459 1.00 96.12 82 PHE A CA 1
ATOM 606 C C . PHE A 1 82 ? 0.572 -11.046 -4.948 1.00 96.12 82 PHE A C 1
ATOM 608 O O . PHE A 1 82 ? 1.733 -11.108 -5.350 1.00 96.12 82 PHE A O 1
ATOM 615 N N . ASN A 1 83 ? -0.455 -10.903 -5.774 1.00 93.88 83 ASN A N 1
ATOM 616 C CA . ASN A 1 83 ? -0.275 -10.698 -7.202 1.00 93.88 83 ASN A CA 1
ATOM 617 C C . ASN A 1 83 ? -1.332 -9.744 -7.744 1.00 93.88 83 ASN A C 1
ATOM 619 O O . ASN A 1 83 ? -2.424 -9.622 -7.180 1.00 93.88 83 ASN A O 1
ATOM 623 N N . TRP A 1 84 ? -1.028 -9.128 -8.878 1.00 90.25 84 TRP A N 1
ATOM 624 C CA . TRP A 1 84 ? -2.001 -8.364 -9.630 1.00 90.25 84 TRP A CA 1
ATOM 625 C C . TRP A 1 84 ? -1.895 -8.594 -11.126 1.00 90.25 84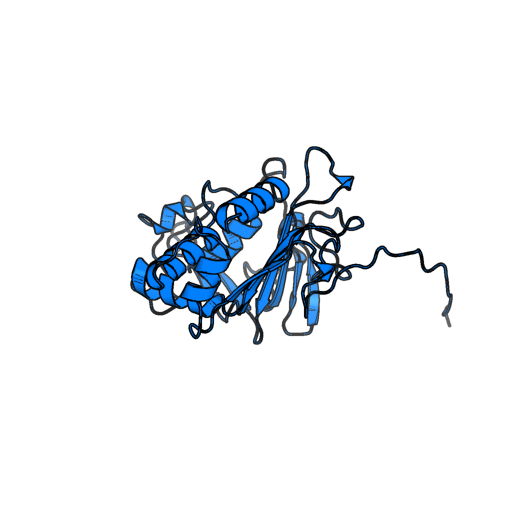 TRP A C 1
ATOM 627 O O . TRP A 1 84 ? -0.974 -9.234 -11.626 1.00 90.25 84 TRP A O 1
ATOM 637 N N . THR A 1 85 ? -2.895 -8.137 -11.860 1.00 86.81 85 THR A N 1
ATOM 638 C CA . THR A 1 85 ? -2.917 -8.195 -13.317 1.00 86.81 85 THR A CA 1
ATOM 639 C C . THR A 1 85 ? -3.755 -7.043 -13.839 1.00 86.81 85 THR A C 1
ATOM 641 O O . THR A 1 85 ? -4.839 -6.781 -13.317 1.00 86.81 85 THR A O 1
ATOM 644 N N . THR A 1 86 ? -3.247 -6.396 -14.884 1.00 85.31 86 THR A N 1
ATOM 645 C CA . THR A 1 86 ? -3.955 -5.342 -15.607 1.00 85.31 86 THR A CA 1
ATOM 646 C C . THR A 1 86 ? -4.298 -5.833 -17.009 1.00 85.31 86 THR A C 1
ATOM 648 O O . THR A 1 86 ? -3.404 -6.138 -17.802 1.00 85.31 86 THR A O 1
ATOM 651 N N . THR A 1 87 ? -5.586 -5.928 -17.319 1.00 85.81 87 THR A N 1
ATOM 652 C CA . THR A 1 87 ? -6.110 -6.435 -18.600 1.00 85.81 87 THR A CA 1
ATOM 653 C C . THR A 1 87 ? -7.009 -5.409 -19.271 1.00 85.81 87 THR A C 1
ATOM 655 O O . THR A 1 87 ? -7.556 -4.572 -18.579 1.00 85.81 87 THR A O 1
ATOM 658 N N . ASP A 1 88 ? -7.173 -5.475 -20.592 1.00 83.06 88 ASP A N 1
ATOM 659 C CA . ASP A 1 88 ? -8.283 -4.835 -21.324 1.00 83.06 88 ASP A CA 1
ATOM 660 C C . ASP A 1 88 ? -9.196 -5.970 -21.804 1.00 83.06 88 ASP A C 1
ATOM 662 O O . ASP A 1 88 ? -9.070 -6.475 -22.923 1.00 83.06 88 ASP A O 1
ATOM 666 N N . SER A 1 89 ? -10.005 -6.508 -20.888 1.00 78.25 89 SER A N 1
ATOM 667 C CA . SER A 1 89 ? -10.793 -7.726 -21.138 1.00 78.25 89 SER A CA 1
ATOM 668 C C . SER A 1 89 ? -11.998 -7.460 -22.031 1.00 78.25 89 SER A C 1
ATOM 670 O O . SER A 1 89 ? -12.511 -8.370 -22.684 1.00 78.25 89 SER A O 1
ATOM 672 N N . ASN A 1 90 ? -12.478 -6.222 -22.023 1.00 79.38 90 ASN A N 1
ATOM 673 C CA . ASN A 1 90 ? -13.671 -5.767 -22.718 1.00 79.38 90 ASN A CA 1
ATOM 674 C C . ASN A 1 90 ? -13.357 -5.040 -24.042 1.00 79.38 90 ASN A C 1
ATOM 676 O O . ASN A 1 90 ? -14.286 -4.751 -24.800 1.00 79.38 90 ASN A O 1
ATOM 680 N N . GLY A 1 91 ? -12.078 -4.818 -24.365 1.00 79.88 91 GLY A N 1
ATOM 681 C CA . GLY A 1 91 ? -11.601 -4.310 -25.654 1.00 79.88 91 GLY A CA 1
ATOM 682 C C . GLY A 1 91 ? -12.041 -2.878 -25.940 1.00 79.88 91 GLY A C 1
ATOM 683 O O . GLY A 1 91 ? -12.191 -2.499 -27.105 1.00 79.88 91 GLY A O 1
ATOM 684 N N . ASN A 1 92 ? -12.328 -2.100 -24.897 1.00 83.81 92 ASN A N 1
ATOM 685 C CA . ASN A 1 92 ? -12.908 -0.765 -25.024 1.00 83.81 92 ASN A CA 1
ATOM 686 C C . ASN A 1 92 ? -11.885 0.360 -24.793 1.00 83.81 92 ASN A C 1
ATOM 688 O O . ASN A 1 92 ? -12.263 1.535 -24.771 1.00 83.81 92 ASN A O 1
ATOM 692 N N . GLY A 1 93 ? -10.601 0.009 -24.660 1.00 77.12 93 GLY A N 1
ATOM 693 C CA . GLY A 1 93 ? -9.510 0.952 -24.432 1.00 77.12 93 GLY A CA 1
ATOM 694 C C . GLY A 1 93 ? -9.346 1.375 -22.972 1.00 77.12 93 GLY A C 1
ATOM 695 O O . GLY A 1 93 ? -8.601 2.320 -22.703 1.00 77.12 93 GLY A O 1
ATOM 696 N N . LYS A 1 94 ? -10.022 0.698 -22.040 1.00 84.31 94 LYS A N 1
ATOM 697 C CA . LYS A 1 94 ? -9.810 0.825 -20.600 1.00 84.31 94 LYS A CA 1
ATOM 698 C C . LYS A 1 94 ? -9.402 -0.509 -20.000 1.00 84.31 94 LYS A C 1
ATOM 700 O O . LYS A 1 94 ? -9.606 -1.563 -20.583 1.00 84.31 94 LYS A O 1
ATOM 705 N N . TYR A 1 95 ? -8.822 -0.440 -18.811 1.00 87.12 95 TYR A N 1
ATOM 706 C CA . TYR A 1 95 ? -8.265 -1.603 -18.147 1.00 87.12 95 TYR A CA 1
ATOM 707 C C . TYR A 1 95 ? -9.077 -2.046 -16.922 1.00 87.12 95 TYR A C 1
ATOM 709 O O . TYR A 1 95 ? -9.710 -1.238 -16.236 1.00 87.12 95 TYR A O 1
ATOM 717 N N . GLU A 1 96 ? -8.998 -3.333 -16.597 1.00 89.06 96 GLU A N 1
ATOM 718 C CA . GLU A 1 96 ? -9.340 -3.893 -15.295 1.00 89.06 96 GLU A CA 1
ATOM 719 C C . GLU A 1 96 ? -8.068 -4.204 -14.511 1.00 89.06 96 GLU A C 1
ATOM 721 O O . GLU A 1 96 ? -7.200 -4.942 -14.982 1.00 89.06 96 GLU A O 1
ATOM 726 N N . PHE A 1 97 ? -7.967 -3.661 -13.299 1.00 89.81 97 PHE A N 1
ATOM 727 C CA . PHE A 1 97 ? -6.833 -3.889 -12.408 1.00 89.81 97 PHE A CA 1
ATOM 728 C C . PHE A 1 97 ? -7.246 -4.821 -11.264 1.00 89.81 97 PHE A C 1
ATOM 730 O O . PHE A 1 97 ? -7.811 -4.409 -10.251 1.00 89.81 97 PHE A O 1
ATOM 737 N N . ASN A 1 98 ? -6.948 -6.107 -11.437 1.00 91.19 98 ASN A N 1
ATOM 738 C CA . ASN A 1 98 ? -7.358 -7.173 -10.530 1.00 91.19 98 ASN A CA 1
ATOM 739 C C . ASN A 1 98 ? -6.211 -7.612 -9.622 1.00 91.19 98 ASN A C 1
ATOM 741 O O . ASN A 1 98 ? -5.057 -7.666 -10.048 1.00 91.19 98 ASN A O 1
ATOM 745 N N . THR A 1 99 ? -6.529 -7.991 -8.386 1.00 96.06 99 THR A N 1
ATOM 746 C CA . THR A 1 99 ? -5.538 -8.451 -7.405 1.00 96.06 99 THR A CA 1
ATOM 747 C C . THR A 1 99 ? -5.934 -9.765 -6.749 1.00 96.06 99 THR A C 1
ATOM 749 O O . THR A 1 99 ? -7.088 -10.183 -6.780 1.00 96.06 99 THR A O 1
ATOM 752 N N . SER A 1 100 ? -4.963 -10.430 -6.129 1.00 96.69 100 SER A N 1
ATOM 753 C CA . SER A 1 100 ? -5.169 -11.631 -5.321 1.00 96.69 100 SER A CA 1
ATOM 754 C C . SER A 1 100 ? -4.113 -11.735 -4.221 1.00 96.69 100 SER A C 1
ATOM 756 O O . SER A 1 100 ? -3.033 -11.154 -4.326 1.00 96.69 100 SER A O 1
ATOM 758 N N . GLY A 1 101 ? -4.419 -12.497 -3.169 1.00 95.25 101 GLY A N 1
ATOM 759 C CA . GLY A 1 101 ? -3.577 -12.601 -1.976 1.00 95.25 101 GLY A CA 1
ATOM 760 C C . GLY A 1 101 ? -3.951 -11.574 -0.907 1.00 95.25 101 GLY A C 1
ATOM 761 O O . GLY A 1 101 ? -5.016 -10.962 -0.964 1.00 95.25 101 GLY A O 1
ATOM 762 N N . ALA A 1 102 ? -3.096 -11.404 0.100 1.00 92.19 102 ALA A N 1
ATOM 763 C CA . ALA A 1 102 ? -3.362 -10.502 1.222 1.00 92.19 102 ALA A CA 1
ATOM 764 C C . ALA A 1 102 ? -2.161 -9.594 1.499 1.00 92.19 102 ALA A C 1
ATOM 766 O O . ALA A 1 102 ? -1.051 -10.087 1.694 1.00 92.19 102 ALA A O 1
ATOM 767 N N . LEU A 1 103 ? -2.383 -8.280 1.558 1.00 94.25 103 LEU A N 1
ATOM 768 C CA . LEU A 1 103 ? -1.393 -7.317 2.045 1.00 94.25 103 LEU A CA 1
ATOM 769 C C . LEU A 1 103 ? -1.482 -7.261 3.572 1.00 94.25 103 LEU A C 1
ATOM 771 O O . LEU A 1 103 ? -2.305 -6.549 4.136 1.00 94.25 103 LEU A O 1
ATOM 775 N N . ASN A 1 104 ? -0.678 -8.064 4.261 1.00 95.25 104 ASN A N 1
ATOM 776 C CA . ASN A 1 104 ? -0.769 -8.222 5.713 1.00 95.25 104 ASN A CA 1
ATOM 777 C C . ASN A 1 104 ? -0.221 -7.014 6.477 1.00 95.25 104 ASN A C 1
ATOM 779 O O . ASN A 1 104 ? -0.736 -6.674 7.545 1.00 95.25 104 ASN A O 1
ATOM 783 N N . THR A 1 105 ? 0.810 -6.373 5.930 1.00 96.19 105 THR A N 1
ATOM 784 C CA . THR A 1 105 ? 1.502 -5.260 6.582 1.00 96.19 105 THR A CA 1
ATOM 785 C C . THR A 1 105 ? 1.760 -4.143 5.583 1.00 96.19 105 THR A C 1
ATOM 787 O O . THR A 1 105 ? 2.221 -4.413 4.474 1.00 96.19 105 THR A O 1
ATOM 790 N N . LEU A 1 106 ? 1.535 -2.902 6.015 1.00 97.56 106 LEU A N 1
ATOM 791 C CA . LEU A 1 106 ? 2.038 -1.686 5.377 1.00 97.56 106 LEU A CA 1
ATOM 792 C C . LEU A 1 106 ? 2.999 -1.002 6.351 1.00 97.56 106 LEU A C 1
ATOM 794 O O . LEU A 1 106 ? 2.640 -0.732 7.496 1.00 97.56 106 LEU A O 1
ATOM 798 N N . THR A 1 107 ? 4.223 -0.732 5.914 1.00 97.50 107 THR A N 1
ATOM 799 C CA . THR A 1 107 ? 5.211 0.019 6.696 1.00 97.50 107 THR A CA 1
ATOM 800 C C . THR A 1 107 ? 5.623 1.263 5.929 1.00 97.50 107 THR A C 1
ATOM 802 O O . THR A 1 107 ? 5.995 1.149 4.766 1.00 97.50 107 THR A O 1
ATOM 805 N N . LEU A 1 108 ? 5.585 2.422 6.579 1.00 96.12 108 LEU A N 1
ATOM 806 C CA . LEU A 1 108 ? 5.988 3.716 6.037 1.00 96.12 108 LEU A CA 1
ATOM 807 C C . LEU A 1 108 ? 7.166 4.255 6.850 1.00 96.12 108 LEU A C 1
ATOM 809 O O . LEU A 1 108 ? 7.182 4.147 8.076 1.00 96.12 108 LEU A O 1
ATOM 813 N N . GLY A 1 109 ? 8.143 4.858 6.190 1.00 94.69 109 GLY A N 1
ATOM 814 C CA . GLY A 1 109 ? 9.277 5.488 6.861 1.00 94.69 109 GLY A CA 1
ATOM 815 C C . GLY A 1 109 ? 10.194 6.185 5.873 1.00 94.69 109 GLY A C 1
ATOM 816 O O . GLY A 1 109 ? 9.762 6.582 4.794 1.00 94.69 109 GLY A O 1
ATOM 817 N N . THR A 1 110 ? 11.467 6.305 6.228 1.00 92.44 110 THR A N 1
ATOM 818 C CA . THR A 1 110 ? 12.477 6.942 5.375 1.00 92.44 110 THR A CA 1
ATOM 819 C C . THR A 1 110 ? 13.477 5.916 4.862 1.00 92.44 110 THR A C 1
ATOM 821 O O . THR A 1 110 ? 13.863 4.979 5.570 1.00 92.44 110 THR A O 1
ATOM 824 N N . THR A 1 111 ? 13.908 6.104 3.622 1.00 91.56 111 THR A N 1
ATOM 825 C CA . THR A 1 111 ? 14.947 5.297 2.980 1.00 91.56 111 THR A CA 1
ATOM 826 C C . THR A 1 111 ? 16.279 5.411 3.738 1.00 91.56 111 THR A C 1
ATOM 828 O O . THR A 1 111 ? 16.604 6.498 4.220 1.00 91.56 111 THR A O 1
ATOM 831 N N . PRO A 1 112 ? 17.070 4.328 3.884 1.00 89.19 112 PRO A N 1
ATOM 832 C CA . PRO A 1 112 ? 18.411 4.413 4.454 1.00 89.19 112 PRO A CA 1
ATOM 833 C C . PRO A 1 112 ? 19.286 5.445 3.734 1.00 89.19 112 PRO A C 1
ATOM 835 O O . PRO A 1 112 ? 19.226 5.572 2.517 1.00 89.19 112 PRO A O 1
ATOM 838 N N . ALA A 1 113 ? 20.172 6.115 4.472 1.00 83.44 113 ALA A N 1
ATOM 839 C CA . ALA A 1 113 ? 21.030 7.179 3.940 1.00 83.44 113 ALA A CA 1
ATOM 840 C C . ALA A 1 113 ? 22.053 6.724 2.879 1.00 83.44 113 ALA A C 1
ATOM 842 O O . ALA A 1 113 ? 22.815 7.545 2.395 1.00 83.44 113 ALA A O 1
ATOM 843 N N . THR A 1 114 ? 22.119 5.433 2.555 1.00 82.31 114 THR A N 1
ATOM 844 C CA . THR A 1 114 ? 22.981 4.875 1.502 1.00 82.31 114 THR A CA 1
ATOM 845 C C . THR A 1 114 ? 22.197 4.428 0.271 1.00 82.31 114 THR A C 1
ATOM 847 O O . THR A 1 114 ? 22.794 3.934 -0.682 1.00 82.31 114 THR A O 1
ATOM 850 N N . ASP A 1 115 ? 20.868 4.540 0.294 1.00 87.19 115 ASP A N 1
ATOM 851 C CA . ASP A 1 115 ? 19.993 4.120 -0.791 1.00 87.19 115 ASP A CA 1
ATOM 852 C C . ASP A 1 115 ? 19.293 5.346 -1.382 1.00 87.19 115 ASP A C 1
ATOM 854 O O . ASP A 1 115 ? 18.392 5.941 -0.797 1.00 87.19 115 ASP A O 1
ATOM 858 N N . HIS A 1 116 ? 19.785 5.766 -2.542 1.00 82.94 116 HIS A N 1
ATOM 859 C CA . HIS A 1 116 ? 19.282 6.924 -3.287 1.00 82.94 116 HIS A CA 1
ATOM 860 C C . HIS A 1 116 ? 18.807 6.519 -4.684 1.00 82.94 116 HIS A C 1
ATOM 862 O O . HIS A 1 116 ? 18.702 7.357 -5.579 1.00 82.94 116 HIS A O 1
ATOM 868 N N . GLY A 1 117 ? 18.603 5.216 -4.899 1.00 84.81 117 GLY A N 1
ATOM 869 C CA . GLY A 1 117 ? 18.132 4.692 -6.171 1.00 84.81 117 GLY A CA 1
ATOM 870 C C . GLY A 1 117 ? 16.686 5.094 -6.456 1.00 84.81 117 GLY A C 1
ATOM 871 O O . GLY A 1 117 ? 15.950 5.522 -5.570 1.00 84.81 117 GLY A O 1
ATOM 872 N N . ALA A 1 118 ? 16.265 4.890 -7.703 1.00 85.25 118 ALA A N 1
ATOM 873 C CA . ALA A 1 118 ? 14.866 5.036 -8.110 1.00 85.25 118 ALA A CA 1
ATOM 874 C C . ALA A 1 118 ? 13.933 4.013 -7.430 1.00 85.25 118 ALA A C 1
ATOM 876 O O . ALA A 1 118 ? 12.738 4.246 -7.291 1.00 85.25 118 ALA A O 1
ATOM 877 N N . ALA A 1 119 ? 14.490 2.884 -6.994 1.00 89.69 119 ALA A N 1
ATOM 878 C CA . ALA A 1 119 ? 13.804 1.838 -6.256 1.00 89.69 119 ALA A CA 1
ATOM 879 C C . ALA A 1 119 ? 14.755 1.242 -5.203 1.00 89.69 119 ALA A C 1
ATOM 881 O O . ALA A 1 119 ? 15.975 1.300 -5.400 1.00 89.69 119 ALA A O 1
ATOM 882 N N . PRO A 1 120 ? 14.227 0.648 -4.115 1.00 92.12 120 PRO A N 1
ATOM 883 C CA . PRO A 1 120 ? 15.061 0.084 -3.058 1.00 92.12 120 PRO A CA 1
ATOM 884 C C . PRO A 1 120 ? 15.951 -1.041 -3.571 1.00 92.12 120 PRO A C 1
ATOM 886 O O . PRO A 1 120 ? 15.449 -1.954 -4.224 1.00 92.12 120 PRO A O 1
ATOM 889 N N . ALA A 1 121 ? 17.237 -1.024 -3.224 1.00 91.75 121 ALA A N 1
ATOM 890 C CA . ALA A 1 121 ? 18.163 -2.105 -3.562 1.00 91.75 121 ALA A CA 1
ATOM 891 C C . ALA A 1 121 ? 17.855 -3.403 -2.788 1.00 91.75 121 ALA A C 1
ATOM 893 O O . ALA A 1 121 ? 17.209 -3.399 -1.740 1.00 91.75 121 ALA A O 1
ATOM 894 N N . SER A 1 122 ? 18.380 -4.545 -3.251 1.00 93.00 122 SER A N 1
ATOM 895 C CA . SER A 1 122 ? 18.142 -5.839 -2.588 1.00 93.00 122 SER A CA 1
ATOM 896 C C . SER A 1 122 ? 18.579 -5.862 -1.117 1.00 93.00 122 SER A C 1
ATOM 898 O O . SER A 1 122 ? 17.918 -6.509 -0.307 1.00 93.00 122 SER A O 1
ATOM 900 N N . SER A 1 123 ? 19.676 -5.187 -0.760 1.00 90.94 123 SER A N 1
ATOM 901 C CA . SER A 1 123 ? 20.203 -5.130 0.616 1.00 90.94 123 SER A CA 1
ATOM 902 C C . SER A 1 123 ? 19.388 -4.219 1.536 1.00 90.94 123 SER A C 1
ATOM 904 O O . SER A 1 123 ? 19.422 -4.360 2.759 1.00 90.94 123 SER A O 1
ATOM 906 N N . THR A 1 124 ? 18.641 -3.287 0.958 1.00 92.44 124 THR A N 1
ATOM 907 C CA . THR A 1 124 ? 17.857 -2.285 1.673 1.00 92.44 124 THR A CA 1
ATOM 908 C C . THR A 1 124 ? 16.364 -2.494 1.506 1.00 92.44 124 THR A C 1
ATOM 910 O O . THR A 1 124 ? 15.615 -1.729 2.095 1.00 92.44 124 THR A O 1
ATOM 913 N N . LEU A 1 125 ? 15.904 -3.523 0.789 1.00 93.50 125 LEU A N 1
ATOM 914 C CA . LEU A 1 125 ? 14.500 -3.741 0.423 1.00 93.50 125 LEU A CA 1
ATOM 915 C C . LEU A 1 125 ? 13.524 -3.508 1.588 1.00 93.50 125 LEU A C 1
ATOM 917 O O . LEU A 1 125 ? 12.608 -2.700 1.471 1.00 93.50 125 LEU A O 1
ATOM 921 N N . THR A 1 126 ? 13.772 -4.135 2.738 1.00 93.69 126 THR A N 1
ATOM 922 C CA . THR A 1 126 ? 12.954 -3.998 3.958 1.00 93.69 126 THR A CA 1
ATOM 923 C C . THR A 1 126 ? 13.514 -3.004 4.973 1.00 93.69 126 THR A C 1
ATOM 925 O O . THR A 1 126 ? 12.954 -2.855 6.057 1.00 93.69 126 THR A O 1
ATOM 928 N N . SER A 1 127 ? 14.633 -2.356 4.647 1.00 92.31 127 SER A N 1
ATOM 929 C CA . SER A 1 127 ? 15.377 -1.515 5.574 1.00 92.31 127 SER A CA 1
ATOM 930 C C . SER A 1 127 ? 14.943 -0.060 5.550 1.00 92.31 127 SER A C 1
ATOM 932 O O . SER A 1 127 ? 14.698 0.505 4.482 1.00 92.31 127 SER A O 1
ATOM 934 N N . PHE A 1 128 ? 14.924 0.549 6.734 1.00 93.31 128 PHE A N 1
ATOM 935 C CA . PHE A 1 128 ? 14.598 1.959 6.952 1.00 93.31 128 PHE A CA 1
ATOM 936 C C . PHE A 1 128 ? 15.740 2.690 7.665 1.00 93.31 128 PHE A C 1
ATOM 938 O O . PHE A 1 128 ? 16.581 2.065 8.324 1.00 93.31 128 PHE A O 1
ATOM 945 N N . LEU A 1 129 ? 15.758 4.018 7.538 1.00 91.56 129 LEU A N 1
ATOM 946 C CA . LEU A 1 129 ? 16.675 4.889 8.267 1.00 91.56 129 LEU A CA 1
ATOM 947 C C . LEU A 1 129 ? 16.405 4.790 9.773 1.00 91.56 129 LEU A C 1
ATOM 949 O O . LEU A 1 129 ? 15.355 5.199 10.260 1.00 91.56 129 LEU A O 1
ATOM 953 N N . SER A 1 130 ? 17.372 4.248 10.511 1.00 90.62 130 SER A N 1
ATOM 954 C CA . SER A 1 130 ? 17.228 3.874 11.924 1.00 90.62 130 SER A CA 1
ATOM 955 C C . SER A 1 130 ? 16.840 5.033 12.849 1.00 90.62 130 SER A C 1
ATOM 957 O O . SER A 1 130 ? 16.110 4.816 13.814 1.00 90.62 130 SER A O 1
ATOM 959 N N . SER A 1 131 ? 17.304 6.247 12.548 1.00 90.12 131 SER A N 1
ATOM 960 C CA . SER A 1 131 ? 17.055 7.468 13.321 1.00 90.12 131 SER A CA 1
ATOM 961 C C . SER A 1 131 ? 15.782 8.221 12.924 1.00 90.12 131 SER A C 1
ATOM 963 O O . SER A 1 131 ? 15.448 9.207 13.579 1.00 90.12 131 SER A O 1
ATOM 965 N N . ALA A 1 132 ? 15.087 7.793 11.867 1.00 91.19 132 ALA A N 1
ATOM 966 C CA . ALA A 1 132 ? 13.878 8.445 11.379 1.00 91.19 132 ALA A CA 1
ATOM 967 C C . ALA A 1 132 ? 12.606 7.760 11.904 1.00 91.19 132 ALA A C 1
ATOM 969 O O . ALA A 1 132 ? 12.654 6.577 12.262 1.00 91.19 132 ALA A O 1
ATOM 970 N N . PRO A 1 133 ? 11.464 8.470 11.926 1.00 93.12 133 PRO A N 1
ATOM 971 C CA . PRO A 1 133 ? 10.189 7.874 12.291 1.00 93.12 133 PRO A CA 1
ATOM 972 C C . PRO A 1 133 ? 9.758 6.732 11.365 1.00 93.12 133 PRO A C 1
ATOM 974 O O . PRO A 1 133 ? 10.112 6.683 10.184 1.00 93.12 133 PRO A O 1
ATOM 977 N N . LEU A 1 134 ? 8.949 5.828 11.914 1.00 95.19 134 LEU A N 1
ATOM 978 C CA . LEU A 1 134 ? 8.375 4.688 11.208 1.00 95.19 134 LEU A CA 1
ATOM 979 C C . LEU A 1 134 ? 6.920 4.479 11.637 1.00 95.19 134 LEU A C 1
ATOM 981 O O . LEU A 1 134 ? 6.622 4.459 12.832 1.00 95.19 134 LEU A O 1
ATOM 985 N N . ILE A 1 135 ? 6.038 4.236 10.673 1.00 96.62 135 ILE A N 1
ATOM 986 C CA . ILE A 1 135 ? 4.660 3.795 10.899 1.00 96.62 135 ILE A CA 1
ATOM 987 C C . ILE A 1 135 ? 4.551 2.349 10.422 1.00 96.62 135 ILE A C 1
ATOM 989 O O . ILE A 1 135 ? 4.928 2.038 9.294 1.00 96.62 135 ILE A O 1
ATOM 993 N N . LYS A 1 136 ? 4.018 1.457 11.257 1.00 95.81 136 LYS A N 1
ATOM 994 C CA . LYS A 1 136 ? 3.771 0.055 10.899 1.00 95.81 136 LYS A CA 1
ATOM 995 C C . LYS A 1 136 ? 2.318 -0.312 11.158 1.00 95.81 136 LYS A C 1
ATOM 997 O O . LYS A 1 136 ? 1.882 -0.367 12.309 1.00 95.81 136 LYS A O 1
ATOM 1002 N N . VAL A 1 137 ? 1.605 -0.629 10.085 1.00 97.00 137 VAL A N 1
ATOM 1003 C CA . VAL A 1 137 ? 0.246 -1.166 10.108 1.00 97.00 137 VAL A CA 1
ATOM 1004 C C . VAL A 1 137 ? 0.317 -2.679 9.958 1.00 97.00 137 VAL A C 1
ATOM 1006 O O . VAL A 1 137 ? 0.783 -3.173 8.936 1.00 97.00 137 VAL A O 1
ATOM 1009 N N . THR A 1 138 ? -0.142 -3.418 10.964 1.00 95.62 138 THR A N 1
ATOM 1010 C CA . THR A 1 138 ? -0.277 -4.887 10.919 1.00 95.62 138 THR A CA 1
ATOM 1011 C C . THR A 1 138 ? -1.751 -5.255 10.822 1.00 95.62 138 THR A C 1
ATOM 1013 O O . THR A 1 138 ? -2.583 -4.563 11.406 1.00 95.62 138 THR A O 1
ATOM 1016 N N . GLY A 1 139 ? -2.070 -6.325 10.090 1.00 94.75 139 GLY A N 1
ATOM 1017 C CA . GLY A 1 139 ? -3.452 -6.708 9.794 1.00 94.75 139 GLY A CA 1
ATOM 1018 C C . GLY A 1 139 ? -4.080 -5.822 8.720 1.00 94.75 139 GLY A C 1
ATOM 1019 O O . GLY A 1 139 ? -5.295 -5.672 8.684 1.00 94.75 139 GLY A O 1
ATOM 1020 N N . PHE A 1 140 ? -3.270 -5.210 7.853 1.00 97.69 140 PHE A N 1
ATOM 1021 C CA . PHE A 1 140 ? -3.745 -4.222 6.886 1.00 97.69 140 PHE A CA 1
ATOM 1022 C C . PHE A 1 140 ? -4.843 -4.786 5.969 1.00 97.69 140 PHE A C 1
ATOM 1024 O O . PHE A 1 140 ? -5.853 -4.125 5.751 1.00 97.69 140 PHE A O 1
ATOM 1031 N N . ASN A 1 141 ? -4.731 -6.050 5.555 1.00 97.06 141 ASN A N 1
ATOM 1032 C CA . ASN A 1 141 ? -5.765 -6.749 4.793 1.00 97.06 141 ASN A CA 1
ATOM 1033 C C . ASN A 1 141 ? -7.132 -6.776 5.498 1.00 97.06 141 ASN A C 1
ATOM 1035 O O . ASN A 1 141 ? -8.147 -6.686 4.824 1.00 97.06 141 ASN A O 1
ATOM 1039 N N . VAL A 1 142 ? -7.180 -6.848 6.834 1.00 97.38 142 VAL A N 1
ATOM 1040 C CA . VAL A 1 142 ? -8.445 -6.816 7.590 1.00 97.38 142 VAL A CA 1
ATOM 1041 C C . VAL A 1 142 ? -9.124 -5.454 7.441 1.00 97.38 142 VAL A C 1
ATOM 1043 O O . VAL A 1 142 ? -10.334 -5.393 7.234 1.00 97.38 142 VAL A O 1
ATOM 1046 N N . ALA A 1 143 ? -8.348 -4.366 7.498 1.00 98.19 143 ALA A N 1
ATOM 1047 C CA . ALA A 1 143 ? -8.867 -3.019 7.278 1.00 98.19 143 ALA A CA 1
ATOM 1048 C C . ALA A 1 143 ? -9.357 -2.834 5.835 1.00 98.19 143 ALA A C 1
ATOM 1050 O O . ALA A 1 143 ? -10.465 -2.346 5.621 1.00 98.19 143 ALA A O 1
ATOM 1051 N N . VAL A 1 144 ? -8.571 -3.282 4.849 1.00 98.38 144 VAL A N 1
ATOM 1052 C CA . VAL A 1 144 ? -8.951 -3.204 3.430 1.00 98.38 144 VAL A CA 1
ATOM 1053 C C . VAL A 1 144 ? -10.229 -4.002 3.160 1.00 98.38 144 VAL A C 1
ATOM 1055 O O . VAL A 1 144 ? -11.142 -3.481 2.527 1.00 98.38 144 VAL A O 1
ATOM 1058 N N . ASP A 1 145 ? -10.322 -5.241 3.648 1.00 98.31 145 ASP A N 1
ATOM 1059 C CA . ASP A 1 145 ? -11.487 -6.102 3.424 1.00 98.31 145 ASP A CA 1
ATOM 1060 C C . ASP A 1 145 ? -12.750 -5.514 4.060 1.00 98.31 145 ASP A C 1
ATOM 1062 O O . ASP A 1 145 ? -13.813 -5.520 3.437 1.00 98.31 145 ASP A O 1
ATOM 1066 N N . TYR A 1 146 ? -12.625 -4.934 5.259 1.00 98.19 146 TYR A N 1
ATOM 1067 C CA . TYR A 1 146 ? -13.721 -4.222 5.909 1.00 98.19 146 TYR A CA 1
ATOM 1068 C C . TYR A 1 146 ? -14.215 -3.049 5.053 1.00 98.19 146 TYR A C 1
ATOM 1070 O O . TYR A 1 146 ? -15.413 -2.949 4.788 1.00 98.19 146 TYR A O 1
ATOM 1078 N N . VAL A 1 147 ? -13.307 -2.184 4.593 1.00 98.38 147 VAL A N 1
ATOM 1079 C CA . VAL A 1 147 ? -13.658 -0.998 3.795 1.00 98.38 147 VAL A CA 1
ATOM 1080 C C . VAL A 1 147 ? -14.243 -1.400 2.442 1.00 98.38 147 VAL A C 1
ATOM 1082 O O . VAL A 1 147 ? -15.247 -0.837 2.018 1.00 98.38 147 VAL A O 1
ATOM 1085 N N . ALA A 1 148 ? -13.693 -2.427 1.794 1.00 98.06 148 ALA A N 1
ATOM 1086 C CA . ALA A 1 148 ? -14.236 -2.970 0.554 1.00 98.06 148 ALA A CA 1
ATOM 1087 C C . ALA A 1 148 ? -15.702 -3.418 0.711 1.00 98.06 148 ALA A C 1
ATOM 1089 O O . ALA A 1 148 ? -16.550 -3.100 -0.126 1.00 98.06 148 ALA A O 1
ATOM 1090 N N . GLN A 1 149 ? -16.013 -4.089 1.820 1.00 98.19 149 GLN A N 1
ATOM 1091 C CA . GLN A 1 149 ? -17.367 -4.540 2.125 1.00 98.19 149 GLN A CA 1
ATOM 1092 C C . GLN A 1 149 ? -18.328 -3.402 2.461 1.00 98.19 149 GLN A C 1
ATOM 1094 O O . GLN A 1 149 ? -19.463 -3.417 1.985 1.00 98.19 149 GLN A O 1
ATOM 1099 N N . HIS A 1 150 ? -17.901 -2.430 3.263 1.00 97.88 150 HIS A N 1
ATOM 1100 C CA . HIS A 1 150 ? -18.814 -1.439 3.838 1.00 97.88 150 HIS A CA 1
ATOM 1101 C C . HIS A 1 150 ? -18.944 -0.166 2.996 1.00 97.88 150 HIS A C 1
ATOM 1103 O O . HIS A 1 150 ? -20.037 0.390 2.930 1.00 97.88 150 HIS A O 1
ATOM 1109 N N . GLU A 1 151 ? -17.885 0.253 2.299 1.00 97.50 151 GLU A N 1
ATOM 1110 C CA . GLU A 1 151 ? -17.908 1.462 1.461 1.00 97.50 151 GLU A CA 1
ATOM 1111 C C . GLU A 1 151 ? -18.274 1.157 0.004 1.00 97.50 151 GLU A C 1
ATOM 1113 O O . GLU A 1 151 ? -18.875 1.989 -0.676 1.00 97.50 151 GLU A O 1
ATOM 1118 N N . PHE A 1 152 ? -17.933 -0.041 -0.487 1.00 97.19 152 PHE A N 1
ATOM 1119 C CA . PHE A 1 152 ? -18.102 -0.400 -1.901 1.00 97.19 152 PHE A CA 1
ATOM 1120 C C . PHE A 1 152 ? -19.020 -1.606 -2.134 1.00 97.19 152 PHE A C 1
ATOM 1122 O O . PHE A 1 152 ? -19.326 -1.922 -3.283 1.00 97.19 152 PHE A O 1
ATOM 1129 N N . GLY A 1 153 ? -19.495 -2.271 -1.075 1.00 97.50 153 GLY A N 1
ATOM 1130 C CA . GLY A 1 153 ? -20.442 -3.384 -1.183 1.00 97.50 153 GLY A CA 1
ATOM 1131 C C . GLY A 1 153 ? -19.868 -4.644 -1.839 1.00 97.50 153 GLY A C 1
ATOM 1132 O O . GLY A 1 153 ? -20.633 -5.459 -2.356 1.00 97.50 153 GLY A O 1
ATOM 1133 N N . VAL A 1 154 ? -18.540 -4.811 -1.846 1.00 98.12 154 VAL A N 1
ATOM 1134 C CA . VAL A 1 154 ? -17.855 -5.965 -2.454 1.00 98.12 154 VAL A CA 1
ATOM 1135 C C . VAL A 1 154 ? -17.251 -6.893 -1.397 1.00 98.12 154 VAL A C 1
ATOM 1137 O O . VAL A 1 154 ? -17.116 -6.530 -0.239 1.00 98.12 154 VAL A O 1
ATOM 1140 N N . ALA A 1 155 ? -16.895 -8.126 -1.757 1.00 96.69 155 ALA A N 1
ATOM 1141 C CA . ALA A 1 155 ? -16.569 -9.141 -0.751 1.00 96.69 155 ALA A CA 1
ATOM 1142 C C . ALA A 1 155 ? -15.291 -8.848 0.060 1.00 96.69 155 ALA A C 1
ATOM 1144 O O . ALA A 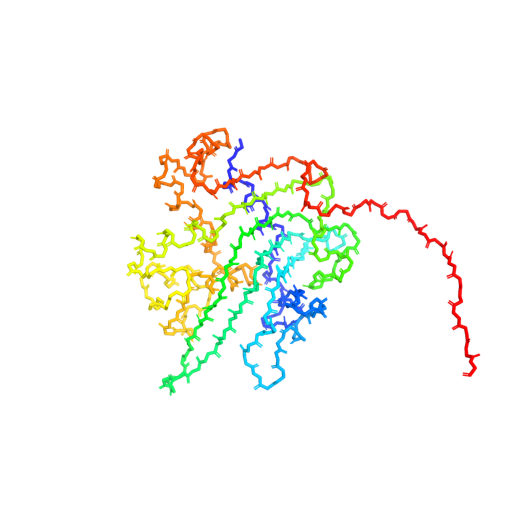1 155 ? -15.216 -9.233 1.224 1.00 96.69 155 ALA A O 1
ATOM 1145 N N . ASN A 1 156 ? -14.274 -8.248 -0.564 1.00 97.56 156 ASN A N 1
ATOM 1146 C CA . ASN A 1 156 ? -12.962 -7.995 0.039 1.00 97.56 156 ASN A CA 1
ATOM 1147 C C . ASN A 1 156 ? -12.127 -7.032 -0.824 1.00 97.56 156 ASN A C 1
ATOM 1149 O O . ASN A 1 156 ? -12.537 -6.654 -1.925 1.00 97.56 156 ASN A O 1
ATOM 1153 N N . GLY A 1 157 ? -10.915 -6.702 -0.369 1.00 97.19 157 GLY A N 1
ATOM 1154 C CA . GLY A 1 157 ? -9.998 -5.785 -1.049 1.00 97.19 157 GLY A CA 1
ATOM 1155 C C . GLY A 1 157 ? -9.524 -6.210 -2.439 1.00 97.19 157 GLY A C 1
ATOM 1156 O O . GLY A 1 157 ? -8.934 -5.398 -3.148 1.00 97.19 157 GLY A O 1
ATOM 1157 N N . ASN A 1 158 ? -9.765 -7.463 -2.833 1.00 97.94 158 ASN A N 1
ATOM 1158 C CA . ASN A 1 158 ? -9.417 -8.015 -4.145 1.00 97.94 158 ASN A CA 1
ATOM 1159 C C . ASN A 1 158 ? -10.597 -8.062 -5.117 1.00 97.94 158 ASN A C 1
ATOM 1161 O O . ASN A 1 158 ? -10.421 -8.395 -6.286 1.00 97.94 158 ASN A O 1
ATOM 1165 N N . SER A 1 159 ? -11.800 -7.762 -4.637 1.00 98.19 159 SER A N 1
ATOM 1166 C CA . SER A 1 159 ? -12.995 -7.763 -5.469 1.00 98.19 159 SER A CA 1
ATOM 1167 C C . SER A 1 159 ? -12.979 -6.563 -6.413 1.00 98.19 159 SER A C 1
ATOM 1169 O O . SER A 1 159 ? -12.542 -5.478 -6.032 1.00 98.19 159 SER A O 1
ATOM 1171 N N . ALA A 1 160 ? -13.456 -6.758 -7.641 1.00 96.69 160 ALA A N 1
ATOM 1172 C CA . ALA A 1 160 ? -13.540 -5.689 -8.627 1.00 96.69 160 ALA A CA 1
ATOM 1173 C C . ALA A 1 160 ? -14.563 -4.627 -8.195 1.00 96.69 160 ALA A C 1
ATOM 1175 O O . ALA A 1 160 ? -15.707 -4.953 -7.870 1.00 96.69 160 ALA A O 1
ATOM 1176 N N . ILE A 1 161 ? -14.153 -3.361 -8.230 1.00 97.75 161 ILE A N 1
ATOM 1177 C CA . ILE A 1 161 ? -14.987 -2.191 -7.951 1.00 97.75 161 ILE A CA 1
ATOM 1178 C C . ILE A 1 161 ? -15.019 -1.342 -9.222 1.00 97.75 161 ILE A C 1
ATOM 1180 O O . ILE A 1 161 ? -13.979 -1.063 -9.821 1.00 97.75 161 ILE A O 1
ATOM 1184 N N . ALA A 1 162 ? -16.212 -0.939 -9.656 1.00 96.31 162 ALA A N 1
ATOM 1185 C CA . ALA A 1 162 ? -16.359 -0.059 -10.811 1.00 96.31 162 ALA A CA 1
ATOM 1186 C C . ALA A 1 162 ? -15.722 1.313 -10.532 1.00 96.31 162 ALA A C 1
ATOM 1188 O O . ALA A 1 162 ? -15.979 1.924 -9.491 1.00 96.31 162 ALA A O 1
ATOM 1189 N N . VAL A 1 163 ? -14.933 1.831 -11.477 1.00 94.06 163 VAL A N 1
ATOM 1190 C CA . VAL A 1 163 ? -14.218 3.112 -11.337 1.00 94.06 163 VAL A CA 1
ATOM 1191 C C . VAL A 1 163 ? -15.168 4.279 -11.584 1.00 94.06 163 VAL A C 1
ATOM 1193 O O . VAL A 1 163 ? -15.235 4.876 -12.655 1.00 94.06 163 VAL A O 1
ATOM 1196 N N . THR A 1 164 ? -15.955 4.584 -10.557 1.00 94.38 164 THR A N 1
ATOM 1197 C CA . THR A 1 164 ? -16.942 5.668 -10.537 1.00 94.38 164 THR A CA 1
ATOM 1198 C C . THR A 1 164 ? -17.035 6.274 -9.133 1.00 94.38 164 THR A C 1
ATOM 1200 O O . THR A 1 164 ? -16.542 5.691 -8.164 1.00 94.38 164 THR A O 1
ATOM 1203 N N . GLY A 1 165 ? -17.661 7.450 -9.012 1.00 93.06 165 GLY A N 1
ATOM 1204 C CA . GLY A 1 165 ? -17.962 8.077 -7.718 1.00 93.06 165 GLY A CA 1
ATOM 1205 C C . GLY A 1 165 ? -16.740 8.216 -6.803 1.00 93.06 165 GLY A C 1
ATOM 1206 O O . GLY A 1 165 ? -15.665 8.609 -7.255 1.00 93.06 165 GLY A O 1
ATOM 1207 N N . THR A 1 166 ? -16.906 7.867 -5.523 1.00 91.56 166 THR A N 1
ATOM 1208 C CA . THR A 1 166 ? -15.835 7.902 -4.512 1.00 91.56 166 THR A CA 1
ATOM 1209 C C . THR A 1 166 ? -14.616 7.093 -4.941 1.00 91.56 166 THR A C 1
ATOM 1211 O O . THR A 1 166 ? -13.493 7.574 -4.823 1.00 91.56 166 THR A O 1
ATOM 1214 N N . PHE A 1 167 ? -14.807 5.898 -5.504 1.00 93.00 167 PHE A N 1
ATOM 1215 C CA . PHE A 1 167 ? -13.684 5.037 -5.872 1.00 93.00 167 PHE A CA 1
ATOM 1216 C C . PHE A 1 167 ? -12.806 5.653 -6.972 1.00 93.00 167 PHE A C 1
ATOM 1218 O O . PHE A 1 167 ? -11.582 5.576 -6.902 1.00 93.00 167 PHE A O 1
ATOM 1225 N N . ALA A 1 168 ? -13.407 6.359 -7.936 1.00 91.25 168 ALA A N 1
ATOM 1226 C CA . ALA A 1 168 ? -12.653 7.082 -8.962 1.00 91.25 168 ALA A CA 1
ATOM 1227 C C . ALA A 1 168 ? -11.765 8.203 -8.390 1.00 91.25 168 ALA A C 1
ATOM 1229 O O . ALA A 1 168 ? -10.752 8.530 -8.996 1.00 91.25 168 ALA A O 1
ATOM 1230 N N . SER A 1 169 ? -12.112 8.777 -7.231 1.00 89.44 169 SER A N 1
ATOM 1231 C CA . SER A 1 169 ? -11.268 9.782 -6.565 1.00 89.44 169 SER A CA 1
ATOM 1232 C C . SER A 1 169 ? -10.080 9.190 -5.800 1.00 89.44 169 SER A C 1
ATOM 1234 O O . SER A 1 169 ? -9.123 9.908 -5.532 1.00 89.44 169 SER A O 1
ATOM 1236 N N . LEU A 1 170 ? -10.130 7.892 -5.477 1.00 89.00 170 LEU A N 1
ATOM 1237 C CA . LEU A 1 170 ? -9.061 7.174 -4.773 1.00 89.00 170 LEU A CA 1
ATOM 1238 C C . LEU A 1 170 ? -8.040 6.554 -5.732 1.00 89.00 170 LEU A C 1
ATOM 1240 O O . LEU A 1 170 ? -6.904 6.291 -5.350 1.00 89.00 170 LEU A O 1
ATOM 1244 N N . LEU A 1 171 ? -8.445 6.270 -6.971 1.00 85.44 171 LEU A N 1
ATOM 1245 C CA . LEU A 1 171 ? -7.590 5.624 -7.957 1.00 85.44 171 LEU A CA 1
ATOM 1246 C C . LEU A 1 171 ? -6.819 6.665 -8.774 1.00 85.44 171 LEU A C 1
ATOM 1248 O O . LEU A 1 171 ? -7.370 7.344 -9.641 1.00 85.44 171 LEU A O 1
ATOM 1252 N N . SER A 1 172 ? -5.509 6.721 -8.549 1.00 79.44 172 SER A N 1
ATOM 1253 C CA . SER A 1 172 ? -4.570 7.406 -9.439 1.00 79.44 172 SER A CA 1
ATOM 1254 C C . SER A 1 172 ? -4.807 6.970 -10.907 1.00 79.44 172 SER A C 1
ATOM 1256 O O . SER A 1 172 ? -4.960 5.784 -11.197 1.00 79.44 172 SER A O 1
ATOM 1258 N N . ASN A 1 173 ? -4.881 7.923 -11.846 1.00 78.81 173 ASN A N 1
ATOM 1259 C CA . ASN A 1 173 ? -5.216 7.696 -13.268 1.00 78.81 173 ASN A CA 1
ATOM 1260 C C . ASN A 1 173 ? -6.543 6.946 -13.541 1.00 78.81 173 ASN A C 1
ATOM 1262 O O . ASN A 1 173 ? -6.654 6.230 -14.539 1.00 78.81 173 ASN A O 1
ATOM 1266 N N . ALA A 1 174 ? -7.575 7.150 -12.712 1.00 85.50 174 ALA A N 1
ATOM 1267 C CA . ALA A 1 174 ? -8.893 6.510 -12.828 1.00 85.50 174 ALA A CA 1
ATOM 1268 C C . ALA A 1 174 ? -9.495 6.469 -14.248 1.00 85.50 174 ALA A C 1
ATOM 1270 O O . ALA A 1 174 ? -10.160 5.501 -14.604 1.00 85.50 174 ALA A O 1
ATOM 1271 N N . ALA A 1 175 ? -9.245 7.479 -15.089 1.00 85.12 175 ALA A N 1
ATOM 1272 C CA . ALA A 1 175 ? -9.765 7.535 -16.458 1.00 85.12 175 ALA A CA 1
ATOM 1273 C C . ALA A 1 175 ? -9.308 6.369 -17.363 1.00 85.12 175 ALA A C 1
ATOM 1275 O O . ALA A 1 175 ? -9.969 6.094 -18.365 1.00 85.12 175 ALA A O 1
ATOM 1276 N N . LEU A 1 176 ? -8.207 5.691 -17.017 1.00 84.4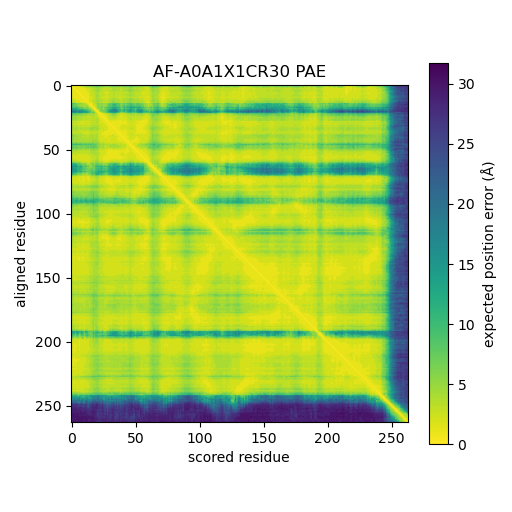4 176 LEU A N 1
ATOM 1277 C CA . LEU A 1 176 ? -7.677 4.538 -17.751 1.00 84.44 176 LEU A CA 1
ATOM 1278 C C . LEU A 1 176 ? -8.379 3.220 -17.407 1.00 84.44 176 LEU A C 1
ATOM 1280 O O . LEU A 1 176 ? -8.125 2.219 -18.069 1.00 84.44 176 LEU A O 1
ATOM 1284 N N . PHE A 1 177 ? -9.225 3.194 -16.378 1.00 87.06 177 PHE A N 1
ATOM 1285 C CA . PHE A 1 177 ? -9.756 1.959 -15.815 1.00 87.06 177 PHE A CA 1
ATOM 1286 C C . PHE A 1 177 ? -11.286 1.932 -15.858 1.00 87.06 177 PHE A C 1
ATOM 1288 O O . PHE A 1 177 ? -11.954 2.946 -15.651 1.00 87.06 177 PHE A O 1
ATOM 1295 N N . ASP A 1 178 ? -11.849 0.752 -16.108 1.00 93.50 178 ASP A N 1
ATOM 1296 C CA . ASP A 1 178 ? -13.278 0.489 -15.894 1.00 93.50 178 ASP A CA 1
ATOM 1297 C C . ASP A 1 178 ? -13.540 -0.104 -14.516 1.00 93.50 178 ASP A C 1
ATOM 1299 O O . ASP A 1 178 ? -14.536 0.221 -13.863 1.00 93.50 178 ASP A O 1
ATOM 1303 N N . SER A 1 179 ? -12.633 -0.962 -14.056 1.00 95.19 179 SER A N 1
ATOM 1304 C CA . SER A 1 179 ? -12.695 -1.554 -12.729 1.00 95.19 179 SER A CA 1
ATOM 1305 C C . SER A 1 179 ? -11.303 -1.689 -12.123 1.00 95.19 179 SER A C 1
ATOM 1307 O O . SER A 1 179 ? -10.298 -1.814 -12.823 1.00 95.19 179 SER A O 1
ATOM 1309 N N . SER A 1 180 ? -11.240 -1.634 -10.801 1.00 94.56 180 SER A N 1
ATOM 1310 C CA . SER A 1 180 ? -10.021 -1.886 -10.042 1.00 94.56 180 SER A CA 1
ATOM 1311 C C . SER A 1 180 ? -10.393 -2.475 -8.687 1.00 94.56 180 SER A C 1
ATOM 1313 O O . SER A 1 180 ? -11.500 -2.252 -8.193 1.00 94.56 180 SER A O 1
ATOM 1315 N N . SER A 1 181 ? -9.501 -3.251 -8.085 1.00 97.00 181 SER A N 1
ATOM 1316 C CA . SER A 1 181 ? -9.654 -3.651 -6.690 1.00 97.00 181 SER A CA 1
ATOM 1317 C C . SER A 1 181 ? -9.162 -2.548 -5.746 1.00 97.00 181 SER A C 1
ATOM 1319 O O . SER A 1 181 ? -8.360 -1.686 -6.116 1.00 97.00 181 SER A O 1
ATOM 1321 N N . LEU A 1 182 ? -9.603 -2.570 -4.488 1.00 97.25 182 LEU A N 1
ATOM 1322 C CA . LEU A 1 182 ? -9.125 -1.599 -3.500 1.00 97.25 182 LEU A CA 1
ATOM 1323 C C . LEU A 1 182 ? -7.623 -1.772 -3.213 1.00 97.25 182 LEU A C 1
ATOM 1325 O O . LEU A 1 182 ? -6.906 -0.782 -3.082 1.00 97.25 182 LEU A O 1
ATOM 1329 N N . ASN A 1 183 ? -7.118 -3.013 -3.196 1.00 97.00 183 ASN A N 1
ATOM 1330 C CA . ASN A 1 183 ? -5.678 -3.259 -3.083 1.00 97.00 183 ASN A CA 1
ATOM 1331 C C . ASN A 1 183 ? -4.896 -2.706 -4.286 1.00 97.00 183 ASN A C 1
ATOM 1333 O O . ASN A 1 183 ? -3.794 -2.194 -4.102 1.00 97.00 183 ASN A O 1
ATOM 1337 N N . ALA A 1 184 ? -5.445 -2.786 -5.503 1.00 92.06 184 ALA A N 1
ATOM 1338 C CA . ALA A 1 184 ? -4.821 -2.199 -6.686 1.00 92.06 184 ALA A CA 1
ATOM 1339 C C . ALA A 1 184 ? -4.744 -0.675 -6.581 1.00 92.06 184 ALA A C 1
ATOM 1341 O O . ALA A 1 184 ? -3.683 -0.110 -6.834 1.00 92.06 184 ALA A O 1
ATOM 1342 N N . ALA A 1 185 ? -5.826 -0.019 -6.147 1.00 92.00 185 ALA A N 1
ATOM 1343 C CA . ALA A 1 185 ? -5.822 1.422 -5.903 1.00 92.00 185 ALA A CA 1
ATOM 1344 C C . ALA A 1 185 ? -4.737 1.821 -4.889 1.00 92.00 185 ALA A C 1
ATOM 1346 O O . ALA A 1 185 ? -3.957 2.723 -5.171 1.00 92.00 185 ALA A O 1
ATOM 1347 N N . ILE A 1 186 ? -4.614 1.091 -3.774 1.00 94.12 186 ILE A N 1
ATOM 1348 C CA . ILE A 1 186 ? -3.559 1.308 -2.768 1.00 94.12 186 ILE A CA 1
ATOM 1349 C C . ILE A 1 186 ? -2.159 1.184 -3.373 1.00 94.12 186 ILE A C 1
ATOM 1351 O O . ILE A 1 186 ? -1.324 2.060 -3.179 1.00 94.12 186 ILE A O 1
ATOM 1355 N N . ILE A 1 187 ? -1.887 0.096 -4.092 1.00 90.12 187 ILE A N 1
ATOM 1356 C CA . ILE A 1 187 ? -0.572 -0.181 -4.684 1.00 90.12 187 ILE A CA 1
ATOM 1357 C C . ILE A 1 187 ? -0.206 0.885 -5.714 1.00 90.12 187 ILE A C 1
ATOM 1359 O O . ILE A 1 187 ? 0.915 1.392 -5.714 1.00 90.12 187 ILE A O 1
ATOM 1363 N N . TYR A 1 188 ? -1.145 1.213 -6.596 1.00 84.75 188 TYR A N 1
ATOM 1364 C CA . TYR A 1 188 ? -0.918 2.164 -7.672 1.00 84.75 188 TYR A CA 1
ATOM 1365 C C . TYR A 1 188 ? -0.675 3.569 -7.119 1.00 84.75 188 TYR A C 1
ATOM 1367 O O . TYR A 1 188 ? 0.260 4.250 -7.532 1.00 84.75 188 TYR A O 1
ATOM 1375 N N . ASP A 1 189 ? -1.459 3.966 -6.124 1.00 84.69 189 ASP A N 1
ATOM 1376 C CA . ASP A 1 189 ? -1.350 5.271 -5.492 1.00 84.69 189 ASP A CA 1
ATOM 1377 C C . ASP A 1 189 ? -0.079 5.413 -4.636 1.00 84.69 189 ASP A C 1
ATOM 1379 O O . ASP A 1 189 ? 0.645 6.394 -4.791 1.00 84.69 189 ASP A O 1
ATOM 1383 N N . LEU A 1 190 ? 0.302 4.376 -3.877 1.00 87.12 190 LEU A N 1
ATOM 1384 C CA . LEU A 1 190 ? 1.615 4.309 -3.219 1.00 87.12 190 LEU A CA 1
ATOM 1385 C C . LEU A 1 190 ? 2.774 4.400 -4.222 1.00 87.12 190 LEU A C 1
ATOM 1387 O O . LEU A 1 190 ? 3.851 4.863 -3.866 1.00 87.12 190 LEU A O 1
ATOM 1391 N N . THR A 1 191 ? 2.594 3.930 -5.458 1.00 80.69 191 THR A N 1
ATOM 1392 C CA . THR A 1 191 ? 3.665 3.887 -6.466 1.00 80.69 191 THR A CA 1
ATOM 1393 C C . THR A 1 191 ? 3.796 5.177 -7.263 1.00 80.69 191 THR A C 1
ATOM 1395 O O . THR A 1 191 ? 4.899 5.465 -7.709 1.00 80.69 191 THR A O 1
ATOM 1398 N N . PHE A 1 192 ? 2.726 5.949 -7.453 1.00 72.38 192 PHE A N 1
ATOM 1399 C CA . PHE A 1 192 ? 2.744 7.112 -8.350 1.00 72.38 192 PHE A CA 1
ATOM 1400 C C . PHE A 1 192 ? 2.327 8.438 -7.703 1.00 72.38 192 PHE A C 1
ATOM 1402 O O . PHE A 1 192 ? 2.465 9.460 -8.366 1.00 72.38 192 PHE A O 1
ATOM 1409 N N . ASP A 1 193 ? 1.847 8.426 -6.452 1.00 68.19 193 ASP A N 1
ATOM 1410 C CA . ASP A 1 193 ? 1.482 9.599 -5.636 1.00 68.19 193 ASP A CA 1
ATOM 1411 C C . ASP A 1 193 ? 0.845 10.741 -6.449 1.00 68.19 193 ASP A C 1
ATOM 1413 O O . ASP A 1 193 ? 1.434 11.806 -6.639 1.00 68.19 193 ASP A O 1
ATOM 1417 N N . SER A 1 194 ? -0.346 10.494 -7.009 1.00 60.94 194 SER A N 1
ATOM 1418 C CA . SER A 1 194 ? -1.007 11.451 -7.915 1.00 60.94 194 SER A CA 1
ATOM 1419 C C . SER A 1 194 ? -2.316 12.033 -7.377 1.00 60.94 194 SER A C 1
ATOM 1421 O O . SER A 1 194 ? -3.004 12.778 -8.078 1.00 60.94 194 SER A O 1
ATOM 1423 N N . THR A 1 195 ? -2.666 11.722 -6.128 1.00 64.12 195 THR A N 1
ATOM 1424 C CA . THR A 1 195 ? -3.918 12.143 -5.491 1.00 64.12 195 THR A CA 1
ATOM 1425 C C . THR A 1 195 ? -3.659 12.976 -4.233 1.00 64.12 195 THR A C 1
ATOM 1427 O O . THR A 1 195 ? -2.615 12.884 -3.596 1.00 64.12 195 THR A O 1
ATOM 1430 N N . SER A 1 196 ? -4.615 13.832 -3.855 1.00 67.00 196 SER A N 1
ATOM 1431 C CA . SER A 1 196 ? -4.511 14.645 -2.631 1.00 67.00 196 SER A CA 1
ATOM 1432 C C . SER A 1 196 ? -4.698 13.838 -1.341 1.00 67.00 196 SER A C 1
ATOM 1434 O O . SER A 1 196 ? -4.358 14.317 -0.260 1.00 67.00 196 SER A O 1
ATOM 1436 N N . THR A 1 197 ? -5.284 12.646 -1.439 1.00 77.88 197 THR A N 1
ATOM 1437 C CA . THR A 1 197 ? -5.545 11.739 -0.320 1.00 77.88 197 THR A CA 1
ATOM 1438 C C . THR A 1 197 ? -5.242 10.336 -0.784 1.00 77.88 197 THR A C 1
ATOM 1440 O O . THR A 1 197 ? -5.929 9.846 -1.680 1.00 77.88 197 THR A O 1
ATOM 1443 N N . GLN A 1 198 ? -4.253 9.693 -0.162 1.00 85.50 198 GLN A N 1
ATOM 1444 C CA . GLN A 1 198 ? -3.854 8.389 -0.650 1.00 85.50 198 GLN A CA 1
ATOM 1445 C C . GLN A 1 198 ? -4.920 7.320 -0.386 1.00 85.50 198 GLN A C 1
ATOM 1447 O O . GLN A 1 198 ? -5.608 7.338 0.639 1.00 85.50 198 GLN A O 1
ATOM 1452 N N . ALA A 1 199 ? -5.046 6.340 -1.279 1.00 92.69 199 ALA A N 1
ATOM 1453 C CA . ALA A 1 199 ? -6.037 5.272 -1.149 1.00 92.69 199 ALA A CA 1
ATOM 1454 C C . ALA A 1 199 ? -5.869 4.493 0.169 1.00 92.69 199 ALA A C 1
ATOM 1456 O O . ALA A 1 199 ? -6.857 4.104 0.793 1.00 92.69 199 ALA A O 1
ATOM 1457 N N . PHE A 1 200 ? -4.630 4.312 0.644 1.00 94.88 200 PHE A N 1
ATOM 1458 C CA . PHE A 1 200 ? -4.393 3.693 1.948 1.00 94.88 200 PHE A CA 1
ATOM 1459 C C . PHE A 1 200 ? -4.841 4.591 3.113 1.00 94.88 200 PHE A C 1
ATOM 1461 O O . PHE A 1 200 ? -5.323 4.061 4.112 1.00 94.88 200 PHE A O 1
ATOM 1468 N N . GLU A 1 201 ? -4.704 5.921 3.001 1.00 94.69 201 GLU A N 1
ATOM 1469 C CA . GLU A 1 201 ? -5.168 6.873 4.022 1.00 94.69 201 GLU A CA 1
ATOM 1470 C C . GLU A 1 201 ? -6.678 6.750 4.191 1.00 94.69 201 GLU A C 1
ATOM 1472 O O . GLU A 1 201 ? -7.151 6.578 5.311 1.00 94.69 201 GLU A O 1
ATOM 1477 N N . TYR A 1 202 ? -7.414 6.726 3.075 1.00 95.44 202 TYR A N 1
ATOM 1478 C CA . TYR A 1 202 ? -8.859 6.510 3.077 1.00 95.44 202 TYR A CA 1
ATOM 1479 C C . TYR A 1 202 ? -9.243 5.183 3.749 1.00 95.44 202 TYR A C 1
ATOM 1481 O O . TYR A 1 202 ? -10.165 5.151 4.562 1.00 95.44 202 TYR A O 1
ATOM 1489 N N . VAL A 1 203 ? -8.524 4.088 3.462 1.00 97.69 203 VAL A N 1
ATOM 1490 C CA . VAL A 1 203 ? -8.796 2.793 4.109 1.00 97.69 203 VAL A CA 1
ATOM 1491 C C . VAL A 1 203 ? -8.578 2.852 5.617 1.00 97.69 203 VAL A C 1
ATOM 1493 O O . VAL A 1 203 ? -9.415 2.356 6.372 1.00 97.69 203 VAL A O 1
ATOM 1496 N N . LEU A 1 204 ? -7.460 3.425 6.070 1.00 97.62 204 LEU A N 1
ATOM 1497 C CA . LEU A 1 204 ? -7.182 3.524 7.502 1.00 97.62 204 LEU A CA 1
ATOM 1498 C C . LEU A 1 204 ? -8.219 4.402 8.201 1.00 97.62 204 LEU A C 1
ATOM 1500 O O . LEU A 1 204 ? -8.688 4.025 9.270 1.00 97.62 204 LEU A O 1
ATOM 1504 N N . ASP A 1 205 ? -8.615 5.508 7.578 1.00 97.50 205 ASP A N 1
ATOM 1505 C CA . ASP A 1 205 ? -9.619 6.424 8.109 1.00 97.50 205 ASP A CA 1
ATOM 1506 C C . ASP A 1 205 ? -10.984 5.756 8.257 1.00 97.50 205 ASP A C 1
ATOM 1508 O O . ASP A 1 205 ? -11.500 5.650 9.367 1.00 97.50 205 ASP A O 1
ATOM 1512 N N . LYS A 1 206 ? -11.518 5.163 7.182 1.00 98.06 206 LYS A N 1
ATOM 1513 C CA . LYS A 1 206 ? -12.813 4.463 7.226 1.00 98.06 206 LYS A CA 1
ATOM 1514 C C . LYS A 1 206 ? -12.820 3.266 8.160 1.00 98.06 206 LYS A C 1
ATOM 1516 O O . LYS A 1 206 ? -13.816 2.999 8.838 1.00 98.06 206 LYS A O 1
ATOM 1521 N N . TYR A 1 207 ? -11.701 2.555 8.250 1.00 98.50 207 TYR A N 1
ATOM 1522 C CA . TYR A 1 207 ? -11.587 1.488 9.227 1.00 98.50 207 TYR A CA 1
ATOM 1523 C C . TYR A 1 207 ? -11.591 2.024 10.664 1.00 98.50 207 TYR A C 1
ATOM 1525 O O . TYR A 1 207 ? -12.303 1.470 11.500 1.00 98.50 207 TYR A O 1
ATOM 1533 N N . LEU A 1 208 ? -10.849 3.093 10.965 1.00 98.44 208 LEU A N 1
ATOM 1534 C CA . LEU A 1 208 ? -10.822 3.705 12.297 1.00 98.44 208 LEU A CA 1
ATOM 1535 C C . LEU A 1 208 ? -12.175 4.309 12.684 1.00 98.44 208 LEU A C 1
ATOM 1537 O O . LEU A 1 208 ? -12.604 4.095 13.820 1.00 98.44 208 LEU A O 1
ATOM 1541 N N . GLU A 1 209 ? -12.888 4.948 11.748 1.00 98.31 209 GLU A N 1
ATOM 1542 C CA . GLU A 1 209 ? -14.239 5.489 11.971 1.00 98.31 209 GLU A CA 1
ATOM 1543 C C . GLU A 1 209 ? -15.180 4.382 12.462 1.00 98.31 209 GLU A C 1
ATOM 1545 O O . GLU A 1 209 ? -15.917 4.557 13.436 1.00 98.31 209 GLU A O 1
ATOM 1550 N N . SER A 1 210 ? -15.075 3.179 11.879 1.00 98.06 210 SER A N 1
ATOM 1551 C CA . SER A 1 210 ? -15.837 2.007 12.333 1.00 98.06 210 SER A CA 1
ATOM 1552 C C . SER A 1 210 ? -15.504 1.541 13.754 1.00 98.06 210 SER A C 1
ATOM 1554 O O . SER A 1 210 ? -16.260 0.772 14.353 1.00 98.06 210 SER A O 1
ATOM 1556 N N . LYS A 1 211 ? -14.355 1.967 14.288 1.00 97.69 211 LYS A N 1
ATOM 1557 C CA . LYS A 1 211 ? -13.884 1.685 15.650 1.00 97.69 211 LYS A CA 1
ATOM 1558 C C . LYS A 1 211 ? -14.074 2.869 16.601 1.00 97.69 211 LYS A C 1
ATOM 1560 O O . LYS A 1 211 ? -13.677 2.765 17.758 1.00 97.69 211 LYS A O 1
ATOM 1565 N N . GLY A 1 212 ? -14.704 3.956 16.150 1.00 96.88 212 GLY A N 1
ATOM 1566 C CA . GLY A 1 212 ? -14.933 5.157 16.956 1.00 96.88 212 GLY A CA 1
ATOM 1567 C C . GLY A 1 212 ? -13.710 6.071 17.089 1.00 96.88 212 GLY A C 1
ATOM 1568 O O . GLY A 1 212 ? -13.613 6.792 18.078 1.00 96.88 212 GLY A O 1
ATOM 1569 N N . SER A 1 213 ? -12.786 6.024 16.128 1.00 97.62 213 SER A N 1
ATOM 1570 C CA . SER A 1 213 ? -11.607 6.896 16.022 1.00 97.62 213 SER A CA 1
ATOM 1571 C C . SER A 1 213 ? -11.446 7.368 14.568 1.00 97.62 213 SER A C 1
ATOM 1573 O O . SER A 1 213 ? -12.255 7.004 13.728 1.00 97.62 213 SER A O 1
ATOM 1575 N N . ASP A 1 214 ? -10.430 8.153 14.231 1.00 96.88 214 ASP A N 1
ATOM 1576 C CA . ASP A 1 214 ? -10.085 8.502 12.845 1.00 96.88 214 ASP A CA 1
ATOM 1577 C C . ASP A 1 214 ? -8.570 8.754 12.700 1.00 96.88 214 ASP A C 1
ATOM 1579 O O . ASP A 1 214 ? -7.815 8.668 13.674 1.00 96.88 214 ASP A O 1
ATOM 1583 N N . ILE A 1 215 ? -8.068 9.044 11.493 1.00 95.56 215 ILE A N 1
ATOM 1584 C CA . ILE A 1 215 ? -6.620 9.293 11.309 1.00 95.56 215 ILE A CA 1
ATOM 1585 C C . ILE A 1 215 ? -6.125 10.588 11.978 1.00 95.56 215 ILE A C 1
ATOM 1587 O O . ILE A 1 215 ? -4.912 1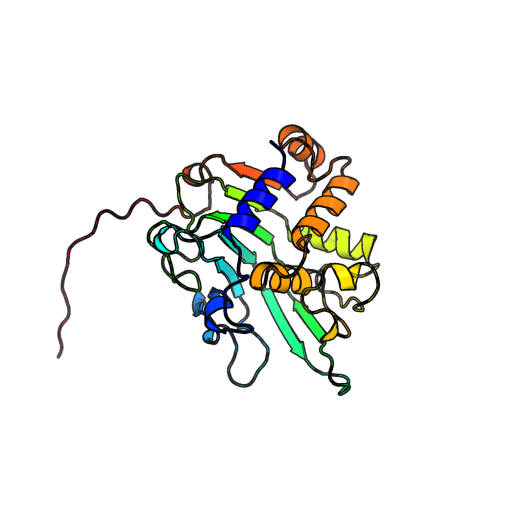0.791 12.117 1.00 95.56 215 ILE A O 1
ATOM 1591 N N . THR A 1 216 ? -7.027 11.492 12.359 1.00 96.38 216 THR A N 1
ATOM 1592 C CA . THR A 1 216 ? -6.707 12.778 12.994 1.00 96.38 216 THR A CA 1
ATOM 1593 C C . THR A 1 216 ? -6.521 12.647 14.505 1.00 96.38 216 THR A C 1
ATOM 1595 O O . THR A 1 216 ? -5.869 13.495 15.125 1.00 96.38 216 THR A O 1
ATOM 1598 N N . ASP A 1 217 ? -6.999 11.548 15.084 1.00 95.75 217 ASP A N 1
ATOM 1599 C CA . ASP A 1 217 ? -6.832 11.217 16.487 1.00 95.75 217 ASP A CA 1
ATOM 1600 C C . ASP A 1 217 ? -5.374 10.998 16.912 1.00 95.75 217 ASP A C 1
ATOM 1602 O O . ASP A 1 217 ? -4.453 10.724 16.134 1.00 95.75 217 ASP A O 1
ATOM 1606 N N . THR A 1 218 ? -5.157 11.087 18.225 1.00 94.38 218 THR A N 1
ATOM 1607 C CA . THR A 1 218 ? -3.875 10.712 18.828 1.00 94.38 218 THR A CA 1
ATOM 1608 C C . THR A 1 218 ? -3.635 9.207 18.723 1.00 94.38 218 THR A C 1
ATOM 1610 O O . THR A 1 218 ? -4.565 8.412 18.854 1.00 94.38 218 THR A O 1
ATOM 1613 N N . TYR A 1 219 ? -2.368 8.790 18.628 1.00 91.88 219 TYR A N 1
ATOM 1614 C CA . TYR A 1 219 ? -2.026 7.362 18.646 1.00 91.88 219 TYR A CA 1
ATOM 1615 C C . TYR A 1 219 ? -2.573 6.615 19.864 1.00 91.88 219 TYR A C 1
ATOM 1617 O O . TYR A 1 219 ? -2.963 5.465 19.735 1.00 91.88 219 TYR A O 1
ATOM 1625 N N . ALA A 1 220 ? -2.641 7.244 21.041 1.00 92.75 220 ALA A N 1
ATOM 1626 C CA . ALA A 1 220 ? -3.208 6.599 22.225 1.00 92.75 220 ALA A CA 1
ATOM 1627 C C . ALA A 1 220 ? -4.701 6.264 22.045 1.00 92.75 220 ALA A C 1
ATOM 1629 O O . ALA A 1 220 ? -5.149 5.189 22.453 1.00 92.75 220 ALA A O 1
ATOM 1630 N N . HIS A 1 221 ? -5.458 7.159 21.402 1.00 95.00 221 HIS A N 1
ATOM 1631 C CA . HIS A 1 221 ? -6.867 6.923 21.099 1.00 95.00 221 HIS A CA 1
ATOM 1632 C C . HIS A 1 221 ? -7.028 5.845 20.019 1.00 95.00 221 HIS A C 1
ATOM 1634 O O . HIS A 1 221 ? -7.725 4.860 20.257 1.00 95.00 221 HIS A O 1
ATOM 1640 N N . ILE A 1 222 ? -6.273 5.947 18.919 1.00 96.62 222 ILE A N 1
ATOM 1641 C CA . ILE A 1 222 ? -6.235 4.941 17.844 1.00 96.62 222 ILE A CA 1
ATOM 1642 C C . ILE A 1 222 ? -5.931 3.543 18.404 1.00 96.62 222 ILE A C 1
ATOM 1644 O O . ILE A 1 222 ? -6.617 2.574 18.092 1.00 96.62 222 ILE A O 1
ATOM 1648 N N . GLN A 1 223 ? -4.930 3.420 19.277 1.00 93.94 223 GLN A N 1
ATOM 1649 C CA . GLN A 1 223 ? -4.553 2.141 19.888 1.00 93.94 223 GLN A CA 1
ATOM 1650 C C . GLN A 1 223 ? -5.661 1.565 20.775 1.00 93.94 223 GLN A C 1
ATOM 1652 O O . GLN A 1 223 ? -5.871 0.354 20.796 1.00 93.94 223 GLN A O 1
ATOM 1657 N N . THR A 1 224 ? -6.399 2.429 21.473 1.00 94.75 224 THR A N 1
ATOM 1658 C CA . THR A 1 224 ? -7.556 2.018 22.276 1.00 94.75 224 THR A CA 1
ATOM 1659 C C . THR A 1 224 ? -8.691 1.515 21.383 1.00 94.75 224 THR A C 1
ATOM 1661 O O . THR A 1 224 ? -9.234 0.443 21.640 1.00 94.75 224 THR A O 1
ATOM 1664 N N . ALA A 1 225 ? -9.008 2.238 20.306 1.00 96.25 225 ALA A N 1
ATOM 1665 C CA . ALA A 1 225 ? -10.057 1.873 19.352 1.00 96.25 225 ALA A CA 1
ATOM 1666 C C . ALA A 1 225 ? -9.752 0.559 18.605 1.00 96.25 225 ALA A C 1
ATOM 1668 O O . ALA A 1 225 ? -10.644 -0.239 18.321 1.00 96.25 225 ALA A O 1
ATOM 1669 N N . LEU A 1 226 ? -8.475 0.299 18.315 1.00 96.44 226 LEU A N 1
ATOM 1670 C CA . LEU A 1 226 ? -8.030 -0.894 17.595 1.00 96.44 226 LEU A CA 1
ATOM 1671 C C . LEU A 1 226 ? -7.879 -2.147 18.470 1.00 96.44 226 LEU A C 1
ATOM 1673 O O . LEU A 1 226 ? -7.638 -3.235 17.930 1.00 96.44 226 LEU A O 1
ATOM 1677 N N . ALA A 1 227 ? -8.019 -2.036 19.793 1.00 93.50 227 ALA A N 1
ATOM 1678 C CA . ALA A 1 227 ? -7.816 -3.149 20.715 1.00 93.50 227 ALA A CA 1
ATOM 1679 C C . ALA A 1 227 ? -8.707 -4.358 20.359 1.00 93.50 227 ALA A C 1
ATOM 1681 O O . ALA A 1 227 ? -9.929 -4.261 20.280 1.00 93.50 227 ALA A O 1
ATOM 1682 N N . GLY A 1 228 ? -8.084 -5.519 20.126 1.00 90.44 228 GLY A N 1
ATOM 1683 C CA . GLY A 1 228 ? -8.789 -6.760 19.774 1.00 90.44 228 GLY A CA 1
ATOM 1684 C C . GLY A 1 228 ? -9.338 -6.824 18.341 1.00 90.44 228 GLY A C 1
ATOM 1685 O O . GLY A 1 228 ? -9.978 -7.810 17.990 1.00 90.44 228 GLY A O 1
ATOM 1686 N N . SER A 1 229 ? -9.073 -5.823 17.496 1.00 92.38 229 SER A N 1
ATOM 1687 C CA . SER A 1 229 ? -9.618 -5.759 16.132 1.00 92.38 229 SER A CA 1
ATOM 1688 C C . SER A 1 229 ? -8.862 -6.608 15.098 1.00 92.38 229 SER A C 1
ATOM 1690 O O . SER A 1 229 ? -9.324 -6.765 13.972 1.00 92.38 229 SER A O 1
ATOM 1692 N N . GLY A 1 230 ? -7.683 -7.127 15.456 1.00 91.88 230 GLY A N 1
ATOM 1693 C CA . GLY A 1 230 ? -6.768 -7.781 14.513 1.00 91.88 230 GLY A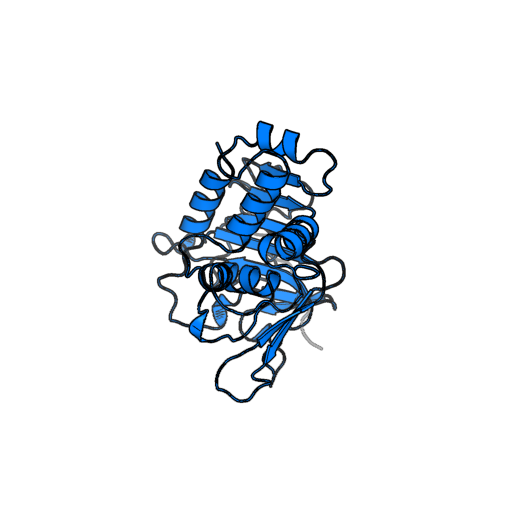 CA 1
ATOM 1694 C C . GLY A 1 230 ? -5.946 -6.807 13.658 1.00 91.88 230 GLY A C 1
ATOM 1695 O O . GLY A 1 230 ? -5.101 -7.258 12.888 1.00 91.88 230 GLY A O 1
ATOM 1696 N N . VAL A 1 231 ? -6.145 -5.494 13.826 1.00 96.62 231 VAL A N 1
ATOM 1697 C CA . VAL A 1 231 ? -5.366 -4.423 13.190 1.00 96.62 231 VAL A CA 1
ATOM 1698 C C . VAL A 1 231 ? -4.608 -3.637 14.257 1.00 96.62 231 VAL A C 1
ATOM 1700 O O . VAL A 1 231 ? -5.145 -3.372 15.330 1.00 96.62 231 VAL A O 1
ATOM 1703 N N . SER A 1 232 ? -3.369 -3.237 13.973 1.00 95.06 232 SER A N 1
ATOM 1704 C CA . SER A 1 232 ? -2.588 -2.345 14.845 1.00 95.06 232 SER A CA 1
ATOM 1705 C C . SER A 1 232 ? -1.825 -1.310 14.027 1.00 95.06 232 SER A C 1
ATOM 1707 O O . SER A 1 232 ? -1.187 -1.690 13.044 1.00 95.06 232 SER A O 1
ATOM 1709 N N . ILE A 1 233 ? -1.814 -0.049 14.469 1.00 96.19 233 ILE A N 1
ATOM 1710 C CA . ILE A 1 233 ? -1.073 1.048 13.827 1.00 96.19 233 ILE A CA 1
ATOM 1711 C C . ILE A 1 233 ? -0.045 1.607 14.810 1.00 96.19 233 ILE A C 1
ATOM 1713 O O . ILE A 1 233 ? -0.360 2.438 15.661 1.00 96.19 233 ILE A O 1
ATOM 1717 N N . ASN A 1 234 ? 1.196 1.144 14.699 1.00 93.19 234 ASN A N 1
ATOM 1718 C CA . ASN A 1 234 ? 2.267 1.531 15.611 1.00 93.19 234 ASN A CA 1
ATOM 1719 C C . ASN A 1 234 ? 3.122 2.642 15.009 1.00 93.19 234 ASN A C 1
ATOM 1721 O O . ASN A 1 234 ? 3.601 2.512 13.883 1.00 93.19 234 ASN A O 1
ATOM 1725 N N . TYR A 1 235 ? 3.355 3.687 15.799 1.00 93.94 235 TYR A N 1
ATOM 1726 C CA . TYR A 1 235 ? 4.336 4.722 15.507 1.00 93.94 235 TYR A CA 1
ATOM 1727 C C . TYR A 1 235 ? 5.593 4.507 16.336 1.00 93.94 235 TYR A C 1
ATOM 1729 O O . TYR A 1 235 ? 5.534 4.313 17.553 1.00 93.94 235 TYR A O 1
ATOM 1737 N N . TYR A 1 236 ? 6.734 4.595 15.670 1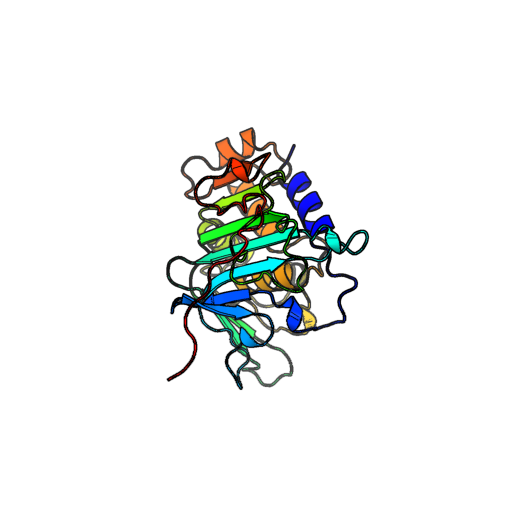.00 93.12 236 TYR A N 1
ATOM 1738 C CA . TYR A 1 236 ? 8.043 4.586 16.291 1.00 93.12 236 TYR A CA 1
ATOM 1739 C C . TYR A 1 236 ? 8.717 5.909 15.966 1.00 93.12 236 TYR A C 1
ATOM 1741 O O . TYR A 1 236 ? 8.926 6.227 14.800 1.00 93.12 236 TYR A O 1
ATOM 1749 N N . ALA A 1 237 ? 9.109 6.659 16.997 1.00 92.38 237 ALA A N 1
ATOM 1750 C CA . ALA A 1 237 ? 9.868 7.895 16.806 1.00 92.38 237 ALA A CA 1
ATOM 1751 C C . ALA A 1 237 ? 11.228 7.646 16.125 1.00 92.38 237 ALA A C 1
ATOM 1753 O O . ALA A 1 237 ? 11.777 8.543 15.495 1.00 92.38 237 ALA A O 1
ATOM 1754 N N . GLN A 1 238 ? 11.759 6.426 16.261 1.00 91.62 238 GLN A N 1
ATOM 1755 C CA . GLN A 1 238 ? 12.952 5.940 15.578 1.00 91.62 238 GLN A CA 1
ATOM 1756 C C . GLN A 1 238 ? 12.702 4.513 15.086 1.00 91.62 238 GLN A C 1
ATOM 1758 O O . GLN A 1 238 ? 12.326 3.645 15.880 1.00 91.62 238 GLN A O 1
ATOM 1763 N N . ALA A 1 239 ? 12.953 4.246 13.805 1.00 90.44 239 ALA A N 1
ATOM 1764 C CA . ALA A 1 239 ? 12.778 2.927 13.201 1.00 90.44 239 ALA A CA 1
ATOM 1765 C C . ALA A 1 239 ? 13.597 1.835 13.911 1.00 90.44 239 ALA A C 1
ATOM 1767 O O . ALA A 1 239 ? 13.181 0.680 13.939 1.00 90.44 239 ALA A O 1
ATOM 1768 N N . SER A 1 240 ? 14.724 2.191 14.543 1.00 87.75 240 SER A N 1
ATOM 1769 C CA . SER A 1 240 ? 15.546 1.287 15.371 1.00 87.75 240 SER A CA 1
ATOM 1770 C C . SER A 1 240 ? 14.780 0.635 16.525 1.00 87.75 240 SER A C 1
ATOM 1772 O O . SER A 1 240 ? 15.170 -0.426 17.005 1.00 87.75 240 SER A O 1
ATOM 1774 N N . SER A 1 241 ? 13.678 1.251 16.956 1.00 85.69 241 SER A N 1
ATOM 1775 C CA . SER A 1 241 ? 12.822 0.751 18.033 1.00 85.69 241 SER A CA 1
ATOM 1776 C C . SER A 1 241 ? 11.749 -0.231 17.542 1.00 85.69 241 SER A C 1
ATOM 1778 O O . SER A 1 241 ? 11.013 -0.793 18.354 1.00 85.69 241 SER A O 1
ATOM 1780 N N . ALA A 1 242 ? 11.627 -0.443 16.228 1.00 83.44 242 ALA A N 1
ATOM 1781 C CA . ALA A 1 242 ? 10.617 -1.310 15.639 1.00 83.44 242 ALA A CA 1
ATOM 1782 C C . ALA A 1 242 ? 11.124 -2.754 15.497 1.00 83.44 242 ALA A C 1
ATOM 1784 O O . ALA A 1 242 ? 11.985 -3.060 14.674 1.00 83.44 242 ALA A O 1
ATOM 1785 N N . SER A 1 243 ? 10.542 -3.678 16.266 1.00 67.38 243 SER A N 1
ATOM 1786 C CA . SER A 1 243 ? 10.827 -5.109 16.113 1.00 67.38 243 SER A CA 1
ATOM 1787 C C . SER A 1 243 ? 10.308 -5.656 14.773 1.00 67.38 243 SER A C 1
ATOM 1789 O O . SER A 1 243 ? 9.210 -5.314 14.310 1.00 67.38 243 SER A O 1
ATOM 1791 N N . GLY A 1 244 ? 11.097 -6.533 14.144 1.00 58.34 244 GLY A N 1
ATOM 1792 C CA . GLY A 1 244 ? 10.759 -7.157 12.860 1.00 58.34 244 GLY A CA 1
ATOM 1793 C C . GLY A 1 244 ? 10.823 -6.204 11.664 1.00 58.34 244 GLY A C 1
ATOM 1794 O O . GLY A 1 244 ? 10.206 -6.478 10.638 1.00 58.34 244 GLY A O 1
ATOM 1795 N N . VAL A 1 245 ? 11.523 -5.079 11.805 1.00 59.88 245 VAL A N 1
ATOM 1796 C CA . VAL A 1 245 ? 11.918 -4.191 10.711 1.00 59.88 245 VAL A CA 1
ATOM 1797 C C . VAL A 1 245 ? 13.435 -4.256 10.645 1.00 59.88 245 VAL A C 1
ATOM 1799 O O . VAL A 1 245 ? 14.105 -4.074 11.663 1.00 59.88 245 VAL A O 1
ATOM 1802 N N . THR A 1 246 ? 14.000 -4.567 9.478 1.00 60.38 246 THR A N 1
ATOM 1803 C CA . THR A 1 246 ? 15.452 -4.465 9.336 1.00 60.38 246 THR A CA 1
ATOM 1804 C C . THR A 1 246 ? 15.793 -2.984 9.413 1.00 60.38 246 THR A C 1
ATOM 1806 O O . THR A 1 246 ? 15.240 -2.166 8.689 1.00 60.38 246 THR A O 1
ATOM 1809 N N . THR A 1 247 ? 16.653 -2.585 10.335 1.00 47.47 247 THR A N 1
ATOM 1810 C CA . THR A 1 247 ? 17.207 -1.234 10.304 1.00 47.47 247 THR A CA 1
ATOM 1811 C C . THR A 1 247 ? 18.595 -1.339 9.722 1.00 47.47 247 THR A C 1
ATOM 1813 O O . THR A 1 247 ? 19.376 -2.203 10.118 1.00 47.47 247 THR A O 1
ATOM 1816 N N . ALA A 1 248 ? 18.892 -0.509 8.725 1.00 45.28 248 ALA A N 1
ATOM 1817 C CA . ALA A 1 248 ? 20.264 -0.405 8.270 1.00 45.28 248 ALA A CA 1
ATOM 1818 C C . ALA A 1 248 ? 21.031 0.294 9.399 1.00 45.28 248 ALA A C 1
ATOM 1820 O O . ALA A 1 248 ? 20.864 1.495 9.627 1.00 45.28 248 ALA A O 1
ATOM 1821 N N . ALA A 1 249 ? 21.825 -0.465 10.158 1.00 31.86 249 ALA A N 1
ATOM 1822 C CA . ALA A 1 249 ? 22.907 0.129 10.926 1.00 31.86 249 ALA A CA 1
ATOM 1823 C C . ALA A 1 249 ? 23.770 0.924 9.940 1.00 31.86 249 ALA A C 1
ATOM 1825 O O . ALA A 1 249 ? 23.961 0.481 8.806 1.00 31.86 249 ALA A O 1
ATOM 1826 N N . VAL A 1 250 ? 24.241 2.107 10.346 1.00 33.16 250 VAL A N 1
ATOM 1827 C CA . VAL A 1 250 ? 25.189 2.898 9.554 1.00 33.16 250 VAL A CA 1
ATOM 1828 C C . VAL A 1 250 ? 26.323 1.951 9.188 1.00 33.16 250 VAL A C 1
ATOM 1830 O O . VAL A 1 250 ? 27.043 1.499 10.076 1.00 33.16 250 VAL A O 1
ATOM 1833 N N . ALA A 1 251 ? 26.407 1.563 7.917 1.00 29.78 251 ALA A N 1
ATOM 1834 C CA . ALA A 1 251 ? 27.438 0.654 7.467 1.00 29.78 251 ALA A CA 1
ATOM 1835 C C . ALA A 1 251 ? 28.774 1.373 7.676 1.00 29.78 251 ALA A C 1
ATOM 1837 O O . ALA A 1 251 ? 29.139 2.262 6.906 1.00 29.78 251 ALA A O 1
ATOM 1838 N N . GLN A 1 252 ? 29.490 1.027 8.748 1.00 27.80 252 GLN A N 1
ATOM 1839 C CA . GLN A 1 252 ? 30.937 1.133 8.706 1.00 27.80 252 GLN A CA 1
ATOM 1840 C C . GLN A 1 252 ? 31.378 0.232 7.563 1.00 27.80 252 GLN A C 1
ATOM 1842 O O . GLN A 1 252 ? 30.907 -0.898 7.440 1.00 27.80 252 GLN A O 1
ATOM 1847 N N . ALA A 1 253 ? 32.211 0.782 6.686 1.00 27.86 253 ALA A N 1
ATOM 1848 C CA . ALA A 1 253 ? 32.774 0.050 5.575 1.00 27.86 253 ALA A CA 1
ATOM 1849 C C . ALA A 1 253 ? 33.404 -1.246 6.097 1.00 27.86 253 ALA A C 1
ATOM 1851 O O . ALA A 1 253 ? 34.395 -1.196 6.822 1.00 27.86 253 ALA A O 1
ATOM 1852 N N . GLU A 1 254 ? 32.864 -2.397 5.707 1.00 23.30 254 GLU A N 1
ATOM 1853 C CA . GLU A 1 254 ? 33.667 -3.610 5.715 1.00 23.30 254 GLU A CA 1
ATOM 1854 C C . GLU A 1 254 ? 34.516 -3.586 4.448 1.00 23.30 254 GLU A C 1
ATOM 1856 O O . GLU A 1 254 ? 34.117 -3.975 3.351 1.00 23.30 254 GLU A O 1
ATOM 1861 N N . THR A 1 255 ? 35.705 -3.016 4.612 1.00 24.39 255 THR A N 1
ATOM 1862 C CA . THR A 1 255 ? 36.852 -3.292 3.762 1.00 24.39 255 THR A CA 1
ATOM 1863 C C . THR A 1 255 ? 37.120 -4.792 3.738 1.00 24.39 255 THR A C 1
ATOM 1865 O O . THR A 1 255 ? 37.390 -5.375 4.782 1.00 24.39 255 THR A O 1
ATOM 1868 N N . SER A 1 256 ? 37.155 -5.330 2.514 1.00 24.97 256 SER A N 1
ATOM 1869 C CA . SER A 1 256 ? 37.918 -6.499 2.049 1.00 24.97 256 SER A CA 1
ATOM 1870 C C . SER A 1 256 ? 37.696 -7.841 2.757 1.00 24.97 256 SER A C 1
ATOM 1872 O O . SER A 1 256 ? 38.011 -7.984 3.926 1.00 24.97 256 SER A O 1
ATOM 1874 N N . HIS A 1 257 ? 37.356 -8.869 1.974 1.00 22.48 257 HIS A N 1
ATOM 1875 C CA . HIS A 1 257 ? 38.190 -10.069 1.842 1.00 22.48 257 HIS A CA 1
ATOM 1876 C C . HIS A 1 257 ? 37.949 -10.725 0.472 1.00 22.48 257 HIS A C 1
ATOM 1878 O O . HIS A 1 257 ? 36.820 -10.876 0.011 1.00 22.48 257 HIS A O 1
ATOM 1884 N N . GLU A 1 258 ? 39.063 -11.034 -0.184 1.00 28.94 258 GLU A N 1
ATOM 1885 C CA . GLU A 1 258 ? 39.193 -11.722 -1.464 1.00 28.94 258 GLU A CA 1
ATOM 1886 C C . GLU A 1 258 ? 38.775 -13.204 -1.400 1.00 28.94 258 GLU A C 1
ATOM 1888 O O . GLU A 1 258 ? 38.705 -13.788 -0.319 1.00 28.94 258 GLU A O 1
ATOM 1893 N N . LEU A 1 259 ? 38.666 -13.785 -2.608 1.00 24.59 259 LEU A N 1
ATOM 1894 C CA . LEU A 1 259 ? 38.677 -15.200 -3.044 1.00 24.59 259 LEU A CA 1
ATOM 1895 C C . LEU A 1 259 ? 37.324 -15.654 -3.622 1.00 24.59 259 LEU A C 1
ATOM 1897 O O . LEU A 1 259 ? 36.315 -15.675 -2.933 1.00 24.59 259 LEU A O 1
ATOM 1901 N N . LEU A 1 260 ? 37.232 -16.027 -4.905 1.00 24.03 260 LEU A N 1
ATOM 1902 C CA . LEU A 1 260 ? 38.149 -16.926 -5.612 1.00 24.03 260 LEU A CA 1
ATOM 1903 C C . LEU A 1 260 ? 38.300 -16.578 -7.111 1.00 24.03 260 LEU A C 1
ATOM 1905 O O . LEU A 1 260 ? 37.314 -16.414 -7.827 1.00 24.03 260 LEU A O 1
ATOM 1909 N N . HIS A 1 261 ? 39.555 -16.508 -7.570 1.00 24.59 261 HIS A N 1
ATOM 1910 C CA . HIS A 1 261 ? 39.947 -16.482 -8.982 1.00 24.59 261 HIS A CA 1
ATOM 1911 C C . HIS A 1 261 ? 39.799 -17.862 -9.648 1.00 24.59 261 HIS A C 1
ATOM 1913 O O . HIS A 1 261 ? 39.844 -18.896 -8.990 1.00 24.59 261 HIS A O 1
ATOM 1919 N N . ALA A 1 262 ? 39.673 -17.816 -10.973 1.00 26.08 262 ALA A N 1
ATOM 1920 C CA . ALA A 1 262 ? 39.614 -18.897 -11.952 1.00 26.08 262 ALA A CA 1
ATOM 1921 C C . ALA A 1 262 ? 40.389 -20.199 -11.653 1.00 26.08 262 ALA A C 1
ATOM 1923 O O . ALA A 1 262 ? 41.541 -20.177 -11.216 1.00 26.08 262 ALA A O 1
ATOM 1924 N N . ALA A 1 263 ? 39.784 -21.308 -12.086 1.00 31.69 263 ALA A N 1
ATOM 1925 C CA . ALA A 1 263 ? 40.447 -22.356 -12.860 1.00 31.69 263 ALA A CA 1
ATOM 1926 C C . ALA A 1 263 ? 39.564 -22.676 -14.075 1.00 31.69 263 ALA A C 1
ATOM 1928 O O . ALA A 1 263 ? 38.329 -22.754 -13.880 1.00 31.69 263 ALA A O 1
#

Secondary structure (DSSP, 8-state):
-BHHHHHHHHHHHH--TTSPTT-GGGS-EEEETTS-EEEGGGGBPTTSS-BPPEEEEEEE---SS-GGG--EEEEEEEEEEEEEEEE--SSSS-EEEEEEE---EEEEEE--TT--SSS--TTTTTEEETTS-EEEEESHHHHHHHHHHHHH-SSSTTS-EES-HHHHHHSTTGGGEEEE-HHHHHHHHHHH--SSS-HHHHHHHHHHHTTT--TTSBHHHHHHHTTTSS-EEEEESSGGG-TTSEEE---------------

Nearest PDB structures (foldseek):
  5mun-assembly1_A  TM=2.285E-01  e=1.353E+00  Porphyromonas gingivalis
  5mun-assembly1_B  TM=2.287E-01  e=2.704E+00  Porphyromonas gingivalis
  4igl-assembly2_C  TM=1.947E-01  e=3.703E+00  Yersinia entomophaga
  6zum-assembly1_A  TM=2.528E-01  e=8.391E+00  Ralstonia solanacearum
  5o7v-assembly2_B  TM=2.137E-01  e=7.399E+00  Ralstonia solanacearum

Mean predicted aligned error: 6.59 Å

Radius of gyration: 18.59 Å; Cα contacts (8 Å, |Δi|>4): 586; chains: 1; bounding box: 61×42×48 Å

Organism: NCBI:txid1076550

pLDDT: mean 85.26, std 17.47, range [22.48, 98.5]